Protein AF-A0A519R2S0-F1 (afdb_monomer_lite)

pLDDT: mean 82.01, std 13.4, range [37.19, 97.75]

Secondary structure (DSSP, 8-state):
---TTS-----------EEEEEEEEETTEEEEEEEEE------HHHHHHHHHTTTSPPP--EESSSTTT---EEEEEEEE-SSEEEEEEEEEHHHHHHHHHHHGGGGGTT-HHHHHT--S--HHHHHHHHH-GGGHHHHS--EEEEESEEEEEEETTEEEEEEEES-EEEE-HHHHHHHHHHHHTT---TT-EEEEEEEEE-S--HHHHHHHHHHHHHHHHHS----HHHHHTT-HHHHHHHHHHHH---TTS------SSTTHHHHHHHHTHHHHHHHHHHHS--

Structure (mmCIF, N/CA/C/O backbone):
data_AF-A0A519R2S0-F1
#
_entry.id   AF-A0A519R2S0-F1
#
loop_
_atom_site.group_PDB
_atom_site.id
_atom_site.type_symbol
_atom_site.label_atom_id
_atom_site.label_alt_id
_atom_site.label_comp_id
_atom_site.label_asym_id
_atom_site.label_entity_id
_atom_site.label_seq_id
_atom_site.pdbx_PDB_ins_code
_atom_site.Cartn_x
_atom_site.Cartn_y
_atom_site.Cartn_z
_atom_site.occupancy
_atom_site.B_iso_or_equiv
_atom_site.auth_seq_id
_atom_site.auth_comp_id
_atom_site.auth_asym_id
_atom_site.auth_atom_id
_atom_site.pdbx_PDB_model_num
ATOM 1 N N . MET A 1 1 ? -26.525 -12.904 33.184 1.00 37.19 1 MET A N 1
ATOM 2 C CA . MET A 1 1 ? -25.521 -13.103 34.251 1.00 37.19 1 MET A CA 1
ATOM 3 C C . MET A 1 1 ? -24.148 -12.960 33.618 1.00 37.19 1 MET A C 1
ATOM 5 O O . MET A 1 1 ? -23.667 -13.909 33.015 1.00 37.19 1 MET A O 1
ATOM 9 N N . GLU A 1 2 ? -23.568 -11.760 33.661 1.00 40.84 2 GLU A N 1
ATOM 10 C CA . GLU A 1 2 ? -22.163 -11.550 33.287 1.00 40.84 2 GLU A CA 1
ATOM 11 C C . GLU A 1 2 ? -21.274 -12.187 34.361 1.00 40.84 2 GLU A C 1
ATOM 13 O O . GLU A 1 2 ? -21.507 -12.008 35.561 1.00 40.84 2 GLU A O 1
ATOM 18 N N . LYS A 1 3 ? -20.297 -12.994 33.938 1.00 41.22 3 LYS A N 1
ATOM 19 C CA . LYS A 1 3 ? -19.334 -13.622 34.844 1.00 41.22 3 LYS A CA 1
ATOM 20 C C . LYS A 1 3 ? -18.417 -12.530 35.403 1.00 41.22 3 LYS A C 1
ATOM 22 O O . LYS A 1 3 ? -17.685 -11.889 34.660 1.00 41.22 3 LYS A O 1
ATOM 27 N N . ARG A 1 4 ? -18.464 -12.324 36.723 1.00 42.31 4 ARG A N 1
ATOM 28 C CA . ARG A 1 4 ? -17.491 -11.508 37.464 1.00 42.31 4 ARG A CA 1
ATOM 29 C C . ARG A 1 4 ? -16.106 -12.146 37.310 1.00 42.31 4 ARG A C 1
ATOM 31 O O . ARG A 1 4 ? -15.904 -13.245 37.817 1.00 42.31 4 ARG A O 1
ATOM 38 N N . GLY A 1 5 ? -15.195 -11.474 36.610 1.00 49.06 5 GLY A N 1
ATOM 39 C CA . GLY A 1 5 ? -13.809 -11.922 36.443 1.00 49.06 5 GLY A CA 1
ATOM 40 C C . GLY A 1 5 ? -13.102 -11.419 35.182 1.00 49.06 5 GLY A C 1
ATOM 41 O O . GLY A 1 5 ? -11.878 -11.436 35.160 1.00 49.06 5 GLY A O 1
ATOM 42 N N . ASP A 1 6 ? -13.828 -10.947 34.166 1.00 49.75 6 ASP A N 1
ATOM 43 C CA . ASP A 1 6 ? -13.194 -10.348 32.987 1.00 49.75 6 ASP A CA 1
ATOM 44 C C . ASP A 1 6 ? -12.740 -8.913 33.289 1.00 49.75 6 ASP A C 1
ATOM 46 O O . ASP A 1 6 ? -13.497 -8.114 33.849 1.00 49.75 6 ASP A O 1
ATOM 50 N N . GLU A 1 7 ? -11.501 -8.583 32.914 1.00 52.41 7 GLU A N 1
ATOM 51 C CA . GLU A 1 7 ? -11.009 -7.204 32.899 1.00 52.41 7 GLU A CA 1
ATOM 52 C C . GLU A 1 7 ? -12.018 -6.299 32.169 1.00 52.41 7 GLU A C 1
ATOM 54 O O . GLU A 1 7 ? -12.581 -6.713 31.148 1.00 52.41 7 GLU A O 1
ATOM 59 N N . PRO A 1 8 ? -12.274 -5.072 32.661 1.00 55.47 8 PRO A N 1
ATOM 60 C CA . PRO A 1 8 ? -13.195 -4.152 32.008 1.00 55.47 8 PRO A CA 1
ATOM 61 C C . PRO A 1 8 ? -12.699 -3.847 30.591 1.00 55.47 8 PRO A C 1
ATOM 63 O O . PRO A 1 8 ? -11.782 -3.054 30.388 1.00 55.47 8 PRO A O 1
ATOM 66 N N . LYS A 1 9 ? -13.315 -4.484 29.592 1.00 53.22 9 LYS A N 1
ATOM 67 C CA . LYS A 1 9 ? -13.034 -4.212 28.183 1.00 53.22 9 LYS A CA 1
ATOM 68 C C . LYS A 1 9 ? -13.807 -2.965 27.756 1.00 53.22 9 LYS A C 1
ATOM 70 O O . LYS A 1 9 ? -15.013 -2.889 28.016 1.00 53.22 9 LYS A O 1
ATOM 75 N N . PRO A 1 10 ? -13.161 -1.994 27.087 1.00 58.34 10 PRO A N 1
ATOM 76 C CA . PRO A 1 10 ? -13.858 -0.850 26.522 1.00 58.34 10 PRO A CA 1
ATOM 77 C C . PRO A 1 10 ? -14.996 -1.333 25.626 1.00 58.34 10 PRO A C 1
ATOM 79 O O . PRO A 1 10 ? -14.810 -2.192 24.760 1.00 58.34 10 PRO A O 1
ATOM 82 N N . LYS A 1 11 ? -16.197 -0.795 25.838 1.00 58.75 11 LYS A N 1
ATOM 83 C CA . LYS A 1 11 ? -17.350 -1.129 25.006 1.00 58.75 11 LYS A CA 1
ATOM 84 C C . LYS A 1 11 ? -17.125 -0.497 23.632 1.00 58.75 11 LYS A C 1
ATOM 86 O O . LYS A 1 11 ? -17.210 0.720 23.494 1.00 58.75 11 LYS A O 1
ATOM 91 N N . ARG A 1 12 ? -16.805 -1.313 22.625 1.00 59.28 12 ARG A N 1
ATOM 92 C CA . ARG A 1 12 ? -16.642 -0.851 21.241 1.00 59.28 12 ARG A CA 1
ATOM 93 C C . ARG A 1 12 ? -18.022 -0.437 20.721 1.00 59.28 12 ARG A C 1
ATOM 95 O O . ARG A 1 12 ? -18.915 -1.272 20.604 1.00 59.28 12 ARG A O 1
ATOM 102 N N . ILE A 1 13 ? -18.225 0.864 20.511 1.00 67.94 13 ILE A N 1
ATOM 103 C CA . ILE A 1 13 ? -19.441 1.400 19.888 1.00 67.94 13 ILE A CA 1
ATOM 104 C C . ILE A 1 13 ? -19.088 1.725 18.446 1.00 67.94 13 ILE A C 1
ATOM 106 O O . ILE A 1 13 ? -18.436 2.733 18.171 1.00 67.94 13 ILE A O 1
ATOM 110 N N . ASP A 1 14 ? -19.532 0.864 17.542 1.00 66.94 14 ASP A N 1
ATOM 111 C CA . ASP A 1 14 ? -19.415 1.100 16.113 1.00 66.94 14 ASP A CA 1
ATOM 112 C C . ASP A 1 14 ? -20.652 1.857 15.620 1.00 66.94 14 ASP A C 1
ATOM 114 O O . ASP A 1 14 ? -21.786 1.606 16.038 1.00 66.94 14 ASP A O 1
ATOM 118 N N . PHE A 1 15 ? -20.431 2.824 14.735 1.00 76.69 15 PHE A N 1
ATOM 119 C CA . PHE A 1 15 ? -21.500 3.566 14.084 1.00 76.69 15 PHE A CA 1
ATOM 120 C C . PHE A 1 15 ? -21.582 3.138 12.627 1.00 76.69 15 PHE A C 1
ATOM 122 O O . PHE A 1 15 ? -20.568 3.129 11.932 1.00 76.69 15 PHE A O 1
ATOM 129 N N . GLU A 1 16 ? -22.790 2.859 12.145 1.00 75.69 16 GLU A N 1
ATOM 130 C CA . GLU A 1 16 ? -23.002 2.628 10.720 1.00 75.69 16 GLU A CA 1
ATOM 131 C C . GLU A 1 16 ? -22.658 3.879 9.904 1.00 75.69 16 GLU A C 1
ATOM 133 O O . GLU A 1 16 ? -23.031 5.010 10.256 1.00 75.69 16 GLU A O 1
ATOM 138 N N . ASP A 1 17 ? -21.969 3.658 8.786 1.00 81.88 17 ASP A N 1
ATOM 139 C CA . ASP A 1 17 ? -21.719 4.686 7.788 1.00 81.88 17 ASP A CA 1
ATOM 140 C C . ASP A 1 17 ? -23.053 5.204 7.232 1.00 81.88 17 ASP A C 1
ATOM 142 O O . ASP A 1 17 ? -23.935 4.432 6.852 1.00 81.88 17 ASP A O 1
ATOM 146 N N . LYS A 1 18 ? -23.197 6.529 7.129 1.00 84.00 18 LYS A N 1
ATOM 147 C CA . LYS A 1 18 ? -24.365 7.150 6.490 1.00 84.00 18 LYS A CA 1
ATOM 148 C C . LYS A 1 18 ? -23.961 7.839 5.198 1.00 84.00 18 LYS A C 1
ATOM 150 O O . LYS A 1 18 ? -22.957 8.541 5.152 1.00 84.00 18 LYS A O 1
ATOM 155 N N . SER A 1 19 ? -24.766 7.699 4.156 1.00 82.31 19 SER A N 1
ATOM 156 C CA . SER A 1 19 ? -24.604 8.426 2.895 1.00 82.31 19 SER A CA 1
ATOM 157 C C . SER A 1 19 ? -25.700 9.479 2.755 1.00 82.31 19 SER A C 1
ATOM 159 O O . SER A 1 19 ? -26.888 9.157 2.751 1.00 82.31 19 SER A O 1
ATOM 161 N N . ILE A 1 20 ? -25.313 10.745 2.617 1.00 87.81 20 ILE A N 1
ATOM 162 C CA . ILE A 1 20 ? -26.226 11.849 2.310 1.00 87.81 20 ILE A CA 1
ATOM 163 C C . ILE A 1 20 ? -26.053 12.185 0.833 1.00 87.81 20 ILE A C 1
ATOM 165 O O . ILE A 1 20 ? -24.965 12.571 0.406 1.00 87.81 20 ILE A O 1
ATOM 169 N N . SER A 1 21 ? -27.115 12.061 0.038 1.00 84.19 21 SER A N 1
ATOM 170 C CA . SER A 1 21 ? -27.088 12.511 -1.354 1.00 84.19 21 SER A CA 1
ATOM 171 C C . SER A 1 21 ? -27.717 13.891 -1.475 1.00 84.19 21 SER A C 1
ATOM 173 O O . SER A 1 21 ? -28.877 14.065 -1.112 1.00 84.19 21 SER A O 1
ATOM 175 N N . THR A 1 22 ? -26.972 14.848 -2.017 1.00 87.56 22 THR A N 1
ATOM 176 C CA . THR A 1 22 ? -27.473 16.182 -2.359 1.00 87.56 22 THR A CA 1
ATOM 177 C C . THR A 1 22 ? -27.376 16.402 -3.863 1.00 87.56 22 THR A C 1
ATOM 179 O O . THR A 1 22 ? -26.510 15.832 -4.530 1.00 87.56 22 THR A O 1
ATOM 182 N N . SER A 1 23 ? -28.268 17.208 -4.422 1.00 87.62 23 SER A N 1
ATOM 183 C CA . SER A 1 23 ? -28.254 17.577 -5.835 1.00 87.62 23 SER A CA 1
ATOM 184 C C . SER A 1 23 ? -28.233 19.088 -5.970 1.00 87.62 23 SER A C 1
ATOM 186 O O . SER A 1 23 ? -28.988 19.776 -5.291 1.00 87.62 23 SER A O 1
ATOM 188 N N . PHE A 1 24 ? -27.402 19.599 -6.871 1.00 88.19 24 PHE A N 1
ATOM 189 C CA . PHE A 1 24 ? -27.383 21.013 -7.223 1.00 88.19 24 PHE A CA 1
ATOM 190 C C . PHE A 1 24 ? -27.395 21.164 -8.741 1.00 88.19 24 PHE A C 1
ATOM 192 O O . PHE A 1 24 ? -26.806 20.359 -9.465 1.00 88.19 24 PHE A O 1
ATOM 199 N N . THR A 1 25 ? -28.062 22.201 -9.231 1.00 88.38 25 THR A N 1
ATOM 200 C CA . THR A 1 25 ? -28.088 22.515 -10.660 1.00 88.38 25 THR A CA 1
ATOM 201 C C . THR A 1 25 ? -27.041 23.579 -10.950 1.00 88.38 25 THR A C 1
ATOM 203 O O . THR A 1 25 ? -27.014 24.623 -10.304 1.00 88.38 25 THR A O 1
ATOM 206 N N . LYS A 1 26 ? -26.168 23.306 -11.918 1.00 89.19 26 LYS A N 1
ATOM 207 C CA . LYS A 1 26 ? -25.194 24.263 -12.450 1.00 89.19 26 LYS A CA 1
ATOM 208 C C . LYS A 1 26 ? -25.156 24.106 -13.967 1.00 89.19 26 LYS A C 1
ATOM 210 O O . LYS A 1 26 ? -25.114 22.978 -14.449 1.00 89.19 26 LYS A O 1
ATOM 215 N N . ASP A 1 27 ? -25.207 25.213 -14.704 1.00 85.00 27 ASP A N 1
ATOM 216 C CA . ASP A 1 27 ? -25.167 25.234 -16.176 1.00 85.00 27 ASP A CA 1
ATOM 217 C C . ASP A 1 27 ? -26.225 24.318 -16.831 1.00 85.00 27 ASP A C 1
ATOM 219 O O . ASP A 1 27 ? -25.917 23.517 -17.713 1.00 85.00 27 ASP A O 1
ATOM 223 N N . ASN A 1 28 ? -27.475 24.372 -16.346 1.00 85.25 28 ASN A N 1
ATOM 224 C CA . ASN A 1 28 ? -28.589 23.498 -16.762 1.00 85.25 28 ASN A CA 1
ATOM 225 C C . ASN A 1 28 ? -28.319 21.985 -16.634 1.00 85.25 28 ASN A C 1
ATOM 227 O O . ASN A 1 28 ? -29.045 21.170 -17.202 1.00 85.25 28 ASN A O 1
ATOM 231 N N . LYS A 1 29 ? -27.309 21.586 -15.853 1.00 82.75 29 LYS A N 1
ATOM 232 C CA . LYS A 1 29 ? -27.034 20.192 -15.500 1.00 82.75 29 LYS A CA 1
ATOM 233 C C . LYS A 1 29 ? -27.248 19.979 -14.007 1.00 82.75 29 LYS A C 1
ATOM 235 O O . LYS A 1 29 ? -26.612 20.624 -13.169 1.00 82.75 29 LYS A O 1
ATOM 240 N N . THR A 1 30 ? -28.127 19.042 -13.665 1.00 85.44 30 THR A N 1
ATOM 241 C CA . THR A 1 30 ? -28.279 18.568 -12.288 1.00 85.44 30 THR A CA 1
ATOM 242 C C . THR A 1 30 ? -27.115 17.646 -11.955 1.00 85.44 30 THR A C 1
ATOM 244 O O . THR A 1 30 ? -26.955 16.577 -12.539 1.00 85.44 30 THR A O 1
ATOM 247 N N . ASN A 1 31 ? -26.290 18.069 -11.006 1.00 84.00 31 ASN A N 1
ATOM 248 C CA . ASN A 1 31 ? -25.182 17.289 -10.485 1.00 84.00 31 ASN A CA 1
ATOM 249 C C . ASN A 1 31 ? -25.599 16.696 -9.142 1.00 84.00 31 ASN A C 1
ATOM 251 O O . ASN A 1 31 ? -25.993 17.425 -8.230 1.00 84.00 31 ASN A O 1
ATOM 255 N N . ARG A 1 32 ? -25.495 15.373 -9.007 1.00 84.38 32 ARG A N 1
ATOM 256 C CA . ARG A 1 32 ? -25.702 14.676 -7.736 1.00 84.38 32 ARG A CA 1
ATOM 257 C C . ARG A 1 32 ? -24.351 14.454 -7.069 1.00 84.38 32 ARG A C 1
ATOM 259 O O . ARG A 1 32 ? -23.403 14.009 -7.710 1.00 84.38 32 ARG A O 1
ATOM 266 N N . LYS A 1 33 ? -24.264 14.765 -5.782 1.00 82.94 33 LYS A N 1
ATOM 267 C CA . LYS A 1 33 ? -23.080 14.537 -4.963 1.00 82.94 33 LYS A CA 1
ATOM 268 C C . LYS A 1 33 ? -23.460 13.689 -3.764 1.00 82.94 33 LYS A C 1
ATOM 270 O O . LYS A 1 33 ? -24.409 13.995 -3.046 1.00 82.94 33 LYS A O 1
ATOM 275 N N . GLU A 1 34 ? -22.699 12.629 -3.561 1.00 83.75 34 GLU A N 1
ATOM 276 C CA . GLU A 1 34 ? -22.820 11.769 -2.396 1.00 83.75 34 GLU A CA 1
ATOM 277 C C . GLU A 1 34 ? -21.772 12.171 -1.356 1.00 83.75 34 GLU A C 1
ATOM 279 O O . GLU A 1 34 ? -20.596 12.382 -1.675 1.00 83.75 34 GLU A O 1
ATOM 284 N N . ILE A 1 35 ? -22.223 12.337 -0.117 1.00 83.62 35 ILE A N 1
ATOM 285 C CA . ILE A 1 35 ? -21.414 12.704 1.039 1.00 83.62 35 ILE A CA 1
ATOM 286 C C . ILE A 1 35 ? -21.473 11.531 2.010 1.00 83.62 35 ILE A C 1
ATOM 288 O O . ILE A 1 35 ? -22.525 11.239 2.576 1.00 83.62 35 ILE A O 1
ATOM 292 N N . THR A 1 36 ? -20.343 10.858 2.207 1.00 81.50 36 THR A N 1
ATOM 293 C CA . THR A 1 36 ? -20.212 9.834 3.245 1.00 81.50 36 THR A CA 1
ATOM 294 C C . THR A 1 36 ? -19.968 10.510 4.590 1.00 81.50 36 THR A C 1
ATOM 296 O O . THR A 1 36 ? -19.040 11.304 4.733 1.00 81.50 36 THR A O 1
ATOM 299 N N . VAL A 1 37 ? -20.798 10.185 5.574 1.00 84.00 37 VAL A N 1
ATOM 300 C CA . VAL A 1 37 ? -20.687 10.616 6.964 1.00 84.00 37 VAL A CA 1
ATOM 301 C C . VAL A 1 37 ? -20.207 9.427 7.783 1.00 84.00 37 VAL A C 1
ATOM 303 O O . VAL A 1 37 ? -20.937 8.452 7.965 1.00 84.00 37 VAL A O 1
ATOM 306 N N . ILE A 1 38 ? -18.980 9.536 8.281 1.00 81.06 38 ILE A N 1
ATOM 307 C CA . ILE A 1 38 ? -18.359 8.559 9.175 1.00 81.06 38 ILE A CA 1
ATOM 308 C C . ILE A 1 38 ? -18.396 9.152 10.579 1.00 81.06 38 ILE A C 1
ATOM 310 O O . ILE A 1 38 ? -17.971 10.289 10.789 1.00 81.06 38 ILE A O 1
ATOM 314 N N . LYS A 1 39 ? -18.921 8.393 11.538 1.00 80.88 39 LYS A N 1
ATOM 315 C CA . LYS A 1 39 ? -18.944 8.790 12.946 1.00 80.88 39 LYS A CA 1
ATOM 316 C C . LYS A 1 39 ? -17.857 8.038 13.693 1.00 80.88 39 LYS A C 1
ATOM 318 O O . LYS A 1 39 ? -17.664 6.846 13.479 1.00 80.88 39 LYS A O 1
ATOM 323 N N . ARG A 1 40 ? -17.170 8.741 14.586 1.00 76.88 40 ARG A N 1
ATOM 324 C CA . ARG A 1 40 ? -16.129 8.179 15.442 1.00 76.88 40 ARG A CA 1
ATOM 325 C C . ARG A 1 40 ? -16.504 8.423 16.896 1.00 76.88 40 ARG A C 1
ATOM 327 O O . ARG A 1 40 ? -16.855 9.549 17.242 1.00 76.88 40 ARG A O 1
ATOM 334 N N . LEU A 1 41 ? -16.432 7.383 17.727 1.00 80.44 41 LEU A N 1
ATOM 335 C CA . LEU A 1 41 ? -16.553 7.546 19.173 1.00 80.44 41 LEU A CA 1
ATOM 336 C C . LEU A 1 41 ? -15.281 8.215 19.700 1.00 80.44 41 LEU A C 1
ATOM 338 O O . LEU A 1 41 ? -14.175 7.779 19.390 1.00 80.44 41 LEU A O 1
ATOM 342 N N . ILE A 1 42 ? -15.465 9.257 20.501 1.00 82.38 42 ILE A N 1
ATOM 343 C CA . ILE A 1 42 ? -14.412 9.917 21.267 1.00 82.38 42 ILE A CA 1
ATOM 344 C C . ILE A 1 42 ? -14.692 9.571 22.730 1.00 82.38 42 ILE A C 1
ATOM 346 O O . ILE A 1 42 ? -15.658 10.079 23.297 1.00 82.38 42 ILE A O 1
ATOM 350 N N . ASP A 1 43 ? -13.917 8.655 23.308 1.00 81.12 43 ASP A N 1
ATOM 351 C CA . ASP A 1 43 ? -14.063 8.216 24.699 1.00 81.12 43 ASP A CA 1
ATOM 352 C C . ASP A 1 43 ? -12.923 8.744 25.592 1.00 81.12 43 ASP A C 1
ATOM 354 O O . ASP A 1 43 ? -12.008 9.438 25.142 1.00 81.12 43 ASP A O 1
ATOM 358 N N . LEU A 1 44 ? -12.992 8.448 26.894 1.00 82.31 44 LEU A N 1
ATOM 359 C CA . LEU A 1 44 ? -11.968 8.888 27.848 1.00 82.31 44 LEU A CA 1
ATOM 360 C C . LEU A 1 44 ? -10.601 8.260 27.557 1.00 82.31 44 LEU A C 1
ATOM 362 O O . LEU A 1 44 ? -9.590 8.928 27.748 1.00 82.31 44 LEU A O 1
ATOM 366 N N . ASN A 1 45 ? -10.564 7.023 27.055 1.00 78.44 45 ASN A N 1
ATOM 367 C CA . ASN A 1 45 ? -9.315 6.371 26.664 1.00 78.44 45 ASN A CA 1
ATOM 368 C C . ASN A 1 45 ? -8.675 7.087 25.474 1.00 78.44 45 ASN A C 1
ATOM 370 O O . ASN A 1 45 ? -7.476 7.330 25.478 1.00 78.44 45 ASN A O 1
ATOM 374 N N . PHE A 1 46 ? -9.472 7.489 24.484 1.00 76.19 46 PHE A N 1
ATOM 375 C CA . PHE A 1 46 ? -9.015 8.294 23.359 1.00 76.19 46 PHE A CA 1
ATOM 376 C C . PHE A 1 46 ? -8.423 9.629 23.825 1.00 76.19 46 PHE A C 1
ATOM 378 O O . PHE A 1 46 ? -7.324 9.990 23.408 1.00 76.19 46 PHE A O 1
ATOM 385 N N . LEU A 1 47 ? -9.114 10.351 24.715 1.00 80.25 47 LEU A N 1
ATOM 386 C CA . LEU A 1 47 ? -8.605 11.619 25.248 1.00 80.25 47 LEU A CA 1
ATOM 387 C C . LEU A 1 47 ? -7.328 11.418 26.070 1.00 80.25 47 LEU A C 1
ATOM 389 O O . LEU A 1 47 ? -6.373 12.174 25.906 1.00 80.25 47 LEU A O 1
ATOM 393 N N . LEU A 1 48 ? -7.282 10.379 26.906 1.00 77.19 48 LEU A N 1
ATOM 394 C CA . LEU A 1 48 ? -6.094 10.012 27.670 1.00 77.19 48 LEU A CA 1
ATOM 395 C C . LEU A 1 48 ? -4.920 9.678 26.742 1.00 77.19 48 LEU A C 1
ATOM 397 O O . LEU A 1 48 ? -3.823 10.179 26.961 1.00 77.19 48 LEU A O 1
ATOM 401 N N . ASN A 1 49 ? -5.153 8.914 25.674 1.00 72.25 49 ASN A N 1
ATOM 402 C CA . ASN A 1 49 ? -4.135 8.585 24.678 1.00 72.25 49 ASN A CA 1
ATOM 403 C C . ASN A 1 49 ? -3.594 9.836 23.976 1.00 72.25 49 ASN A C 1
ATOM 405 O O . ASN A 1 49 ? -2.393 9.922 23.747 1.00 72.25 49 ASN A O 1
ATOM 409 N N . ILE A 1 50 ? -4.442 10.829 23.680 1.00 72.75 50 ILE A N 1
ATOM 410 C CA . ILE A 1 50 ? -3.990 12.122 23.137 1.00 72.75 50 ILE A CA 1
ATOM 411 C C . ILE A 1 50 ? -3.102 12.867 24.137 1.00 72.75 50 ILE A C 1
ATOM 413 O O . ILE A 1 50 ? -2.073 13.420 23.753 1.00 72.75 50 ILE A O 1
ATOM 417 N N . VAL A 1 51 ? -3.493 12.896 25.413 1.00 76.38 51 VAL A N 1
ATOM 418 C CA . VAL A 1 51 ? -2.727 13.582 26.463 1.00 76.38 51 VAL A CA 1
ATOM 419 C C . VAL A 1 51 ? -1.383 12.887 26.697 1.00 76.38 51 VAL A C 1
ATOM 421 O O . VAL A 1 51 ? -0.358 13.562 26.773 1.00 76.38 51 VAL A O 1
ATOM 424 N N . ILE A 1 52 ? -1.370 11.550 26.744 1.00 73.25 52 ILE A N 1
ATOM 425 C CA . ILE A 1 52 ? -0.150 10.735 26.853 1.00 73.25 52 ILE A CA 1
ATOM 426 C C . ILE A 1 52 ? 0.752 10.942 25.639 1.00 73.25 52 ILE A C 1
ATOM 428 O O . ILE A 1 52 ? 1.965 11.022 25.797 1.00 73.25 52 ILE A O 1
ATOM 432 N N . ALA A 1 53 ? 0.181 11.078 24.442 1.00 64.62 53 ALA A N 1
ATOM 433 C CA . ALA A 1 53 ? 0.960 11.319 23.237 1.00 64.62 53 ALA A CA 1
ATOM 434 C C . ALA A 1 53 ? 1.711 12.666 23.265 1.00 64.62 53 ALA A C 1
ATOM 436 O O . ALA A 1 53 ? 2.602 12.858 22.449 1.00 64.62 53 ALA A O 1
ATOM 437 N N . GLN A 1 54 ? 1.411 13.596 24.187 1.00 61.28 54 GLN A N 1
ATOM 438 C CA . GLN A 1 54 ? 2.155 14.856 24.379 1.00 61.28 54 GLN A CA 1
ATOM 439 C C . GLN A 1 54 ? 2.391 15.657 23.078 1.00 61.28 54 GLN A C 1
ATOM 441 O O . GLN A 1 54 ? 3.435 16.274 22.886 1.00 61.28 54 GLN A O 1
ATOM 446 N N . GLY A 1 55 ? 1.418 15.651 22.161 1.00 58.16 55 GLY A N 1
ATOM 447 C CA . GLY A 1 55 ? 1.525 16.325 20.859 1.00 58.16 55 GLY A CA 1
ATOM 448 C C . GLY A 1 55 ? 2.035 15.443 19.712 1.00 58.16 55 GLY A C 1
ATOM 449 O O . GLY A 1 55 ? 1.967 15.865 18.557 1.00 58.16 55 GLY A O 1
ATOM 450 N N . HIS A 1 56 ? 2.459 14.208 19.988 1.00 58.59 56 HIS A N 1
ATOM 451 C CA . HIS A 1 56 ? 2.636 13.175 18.971 1.00 58.59 56 HIS A CA 1
ATOM 452 C C . HIS A 1 56 ? 1.273 12.721 18.440 1.00 58.59 56 HIS A C 1
ATOM 454 O O . HIS A 1 56 ? 0.238 12.812 19.110 1.00 58.59 56 HIS A O 1
ATOM 460 N N . ARG A 1 57 ? 1.245 12.265 17.187 1.00 66.56 57 ARG A N 1
ATOM 461 C CA . ARG A 1 57 ? -0.011 11.860 16.553 1.00 66.56 57 ARG A CA 1
ATOM 462 C C . ARG A 1 57 ? -0.585 10.615 17.230 1.00 66.56 57 ARG A C 1
ATOM 464 O O . ARG A 1 57 ? 0.142 9.726 17.661 1.00 66.56 57 ARG A O 1
ATOM 471 N N . GLU A 1 58 ? -1.903 10.483 17.173 1.00 72.38 58 GLU A N 1
ATOM 472 C CA . GLU A 1 58 ? -2.555 9.218 17.493 1.00 72.38 58 GLU A CA 1
ATOM 473 C C . GLU A 1 58 ? -2.147 8.133 16.477 1.00 72.38 58 GLU A C 1
ATOM 475 O O . GLU A 1 58 ? -2.357 8.298 15.264 1.00 72.38 58 GLU A O 1
ATOM 480 N N . ALA A 1 59 ? -1.616 7.013 16.978 1.00 79.12 59 ALA A N 1
ATOM 481 C CA . ALA A 1 59 ? -1.286 5.838 16.180 1.00 79.12 59 ALA A CA 1
ATOM 482 C C . ALA A 1 59 ? -2.511 5.348 15.396 1.00 79.12 59 ALA A C 1
ATOM 484 O O . ALA A 1 59 ? -3.596 5.156 15.945 1.00 79.12 59 ALA A O 1
ATOM 485 N N . LEU A 1 60 ? -2.345 5.152 14.088 1.00 87.69 60 LEU A N 1
ATOM 486 C CA . LEU A 1 60 ? -3.430 4.664 13.247 1.00 87.69 60 LEU A CA 1
ATOM 487 C C . LEU A 1 60 ? -3.566 3.147 13.386 1.00 87.69 60 LEU A C 1
ATOM 489 O O . LEU A 1 60 ? -2.725 2.402 12.890 1.00 87.69 60 LEU A O 1
ATOM 493 N N . GLU A 1 61 ? -4.633 2.696 14.030 1.00 91.06 61 GLU A N 1
ATOM 494 C CA . GLU A 1 61 ? -4.945 1.276 14.161 1.00 91.06 61 GLU A CA 1
ATOM 495 C C . GLU A 1 61 ? -5.945 0.829 13.093 1.00 91.06 61 GLU A C 1
ATOM 497 O O . GLU A 1 61 ? -6.984 1.461 12.885 1.00 91.06 61 GLU A O 1
ATOM 502 N N . ILE A 1 62 ? -5.608 -0.258 12.402 1.00 93.75 62 ILE A N 1
ATOM 503 C CA . ILE A 1 62 ? -6.420 -0.869 11.353 1.00 93.75 62 ILE A CA 1
ATOM 504 C C . ILE A 1 62 ? -6.742 -2.296 11.769 1.00 93.75 62 ILE A C 1
ATOM 506 O O . ILE A 1 62 ? -5.840 -3.118 11.889 1.00 93.75 62 ILE A O 1
ATOM 510 N N . ASP A 1 63 ? -8.027 -2.590 11.923 1.00 94.62 63 ASP A N 1
ATOM 511 C CA . ASP A 1 63 ? -8.561 -3.934 12.128 1.00 94.62 63 ASP A CA 1
ATOM 512 C C . ASP A 1 63 ? -9.219 -4.381 10.820 1.00 94.62 63 ASP A C 1
ATOM 514 O O . ASP A 1 63 ? -10.261 -3.853 10.432 1.00 94.62 63 ASP A O 1
ATOM 518 N N . PHE A 1 64 ? -8.569 -5.293 10.096 1.00 94.94 64 PHE A N 1
ATOM 519 C CA . PHE A 1 64 ? -9.065 -5.784 8.814 1.00 94.94 64 PHE A CA 1
ATOM 520 C C . PHE A 1 64 ? -10.275 -6.705 8.991 1.00 94.94 64 PHE A C 1
ATOM 522 O O . PHE A 1 64 ? -11.112 -6.760 8.091 1.00 94.94 64 PHE A O 1
ATOM 529 N N . GLU A 1 65 ? -10.389 -7.421 10.116 1.00 92.94 65 GLU A N 1
ATOM 530 C CA . GLU A 1 65 ? -11.485 -8.375 10.335 1.00 92.94 65 GLU A CA 1
ATOM 531 C C . GLU A 1 65 ? -12.799 -7.640 10.624 1.00 92.94 65 GLU A C 1
ATOM 533 O O . GLU A 1 65 ? -13.869 -8.095 10.215 1.00 92.94 65 GLU A O 1
ATOM 538 N N . ALA A 1 66 ? -12.715 -6.473 11.264 1.00 88.88 66 ALA A N 1
ATOM 539 C CA . ALA A 1 66 ? -13.860 -5.625 11.556 1.00 88.88 66 ALA A CA 1
ATOM 540 C C . ALA A 1 66 ? -14.463 -4.929 10.318 1.00 88.88 66 ALA A C 1
ATOM 542 O O . ALA A 1 66 ? -13.830 -4.736 9.271 1.00 88.88 66 ALA A O 1
ATOM 543 N N . HIS A 1 67 ? -15.711 -4.478 10.477 1.00 82.50 67 HIS A N 1
ATOM 544 C CA . HIS A 1 67 ? -16.377 -3.608 9.510 1.00 82.50 67 HIS A CA 1
ATOM 545 C C . HIS A 1 67 ? -15.582 -2.301 9.322 1.00 82.50 67 HIS A C 1
ATOM 547 O O . HIS A 1 67 ? -15.128 -1.717 10.307 1.00 82.50 67 HIS A O 1
ATOM 553 N N . PRO A 1 68 ? -15.413 -1.806 8.081 1.00 85.88 68 PRO A N 1
ATOM 554 C CA . PRO A 1 68 ? -16.020 -2.260 6.817 1.00 85.88 68 PRO A CA 1
ATOM 555 C C . PRO A 1 68 ? -15.206 -3.287 6.029 1.00 85.88 68 PRO A C 1
ATOM 557 O O . PRO A 1 68 ? -15.605 -3.669 4.930 1.00 85.88 68 PRO A O 1
ATOM 560 N N . PHE A 1 69 ? -14.014 -3.632 6.507 1.00 90.75 69 PHE A N 1
ATOM 561 C CA . PHE A 1 69 ? -13.052 -4.372 5.708 1.00 90.75 69 PHE A CA 1
ATOM 562 C C . PHE A 1 69 ? -13.495 -5.824 5.572 1.00 90.75 69 PHE A C 1
ATOM 564 O O . PHE A 1 69 ? -13.419 -6.363 4.465 1.00 90.75 69 PHE A O 1
ATOM 571 N N . ASN A 1 70 ? -14.008 -6.406 6.666 1.00 90.50 70 ASN A N 1
ATOM 572 C CA . ASN A 1 70 ? -14.515 -7.777 6.742 1.00 90.50 70 ASN A CA 1
ATOM 573 C C . ASN A 1 70 ? -13.556 -8.765 6.056 1.00 90.50 70 ASN A C 1
ATOM 575 O O . ASN A 1 70 ? -13.958 -9.598 5.240 1.00 90.50 70 ASN A O 1
ATOM 579 N N . ASN A 1 71 ? -12.260 -8.602 6.320 1.00 90.56 71 ASN A N 1
ATOM 580 C CA . ASN A 1 71 ? -11.176 -9.276 5.627 1.00 90.56 71 ASN A CA 1
ATOM 581 C C . ASN A 1 71 ? -10.093 -9.731 6.607 1.00 90.56 71 ASN A C 1
ATOM 583 O O . ASN A 1 71 ? -9.880 -9.142 7.651 1.00 90.56 71 ASN A O 1
ATOM 587 N N . VAL A 1 72 ? -9.333 -10.752 6.247 1.00 89.94 72 VAL A N 1
ATOM 588 C CA . VAL A 1 72 ? -8.090 -11.071 6.949 1.00 89.94 72 VAL A CA 1
ATOM 589 C C . VAL A 1 72 ? -7.023 -11.278 5.894 1.00 89.94 72 VAL A C 1
ATOM 591 O O . VAL A 1 72 ? -7.234 -11.988 4.909 1.00 89.94 72 VAL A O 1
ATOM 594 N N . ILE A 1 73 ? -5.890 -10.600 6.047 1.00 96.19 73 ILE A N 1
ATOM 595 C CA . ILE A 1 73 ? -4.912 -10.512 4.966 1.00 96.19 73 ILE A CA 1
ATOM 596 C C . ILE A 1 73 ? -3.978 -11.714 5.047 1.00 96.19 73 ILE A C 1
ATOM 598 O O . ILE A 1 73 ? -3.054 -11.732 5.862 1.00 96.19 73 ILE A O 1
ATOM 602 N N . GLU A 1 74 ? -4.204 -12.714 4.193 1.00 96.94 74 GLU A N 1
ATOM 603 C CA . GLU A 1 74 ? -3.278 -13.843 4.048 1.00 96.94 74 GLU A CA 1
ATOM 604 C C . GLU A 1 74 ? -1.878 -13.315 3.728 1.00 96.94 74 GLU A C 1
ATOM 606 O O . GLU A 1 74 ? -1.683 -12.527 2.796 1.00 96.94 74 GLU A O 1
ATOM 611 N N . SER A 1 75 ? -0.913 -13.721 4.543 1.00 97.00 75 SER A N 1
ATOM 612 C CA . SER A 1 75 ? 0.430 -13.166 4.543 1.00 97.00 75 SER A CA 1
ATOM 613 C C . SER A 1 75 ? 1.457 -14.266 4.750 1.00 97.00 75 SER A C 1
ATOM 615 O O . SER A 1 75 ? 1.246 -15.211 5.503 1.00 97.00 75 SER A O 1
ATOM 617 N N . ILE A 1 76 ? 2.604 -14.114 4.105 1.00 97.06 76 ILE A N 1
ATOM 618 C CA . ILE A 1 76 ? 3.770 -14.963 4.314 1.00 97.06 76 ILE A CA 1
ATOM 619 C C . ILE A 1 76 ? 4.758 -14.164 5.149 1.00 97.06 76 ILE A C 1
ATOM 621 O O . ILE A 1 76 ? 5.129 -13.051 4.768 1.00 97.06 76 ILE A O 1
ATOM 625 N N . LYS A 1 77 ? 5.190 -14.728 6.276 1.00 96.12 77 LYS A N 1
ATOM 626 C CA . LYS A 1 77 ? 6.289 -14.164 7.057 1.00 96.12 77 LYS A CA 1
ATOM 627 C C . LYS A 1 77 ? 7.586 -14.359 6.272 1.00 96.12 77 LYS A C 1
ATOM 629 O O . LYS A 1 77 ? 7.988 -15.487 6.012 1.00 96.12 77 LYS A O 1
ATOM 634 N N . ALA A 1 78 ? 8.184 -13.258 5.835 1.00 95.00 78 ALA A N 1
ATOM 635 C CA . ALA A 1 78 ? 9.352 -13.240 4.961 1.00 95.00 78 ALA A CA 1
ATOM 636 C C . ALA A 1 78 ? 10.665 -13.001 5.719 1.00 95.00 78 ALA A C 1
ATOM 638 O O . ALA A 1 78 ? 11.707 -13.453 5.258 1.00 95.00 78 ALA A O 1
ATOM 639 N N . ALA A 1 79 ? 10.615 -12.298 6.853 1.00 94.19 79 ALA A N 1
ATOM 640 C CA . ALA A 1 79 ? 11.763 -12.079 7.729 1.00 94.19 79 ALA A CA 1
ATOM 641 C C . ALA A 1 79 ? 11.315 -11.995 9.191 1.00 94.19 79 ALA A C 1
ATOM 643 O O . ALA A 1 79 ? 10.209 -11.516 9.476 1.00 94.19 79 ALA A O 1
ATOM 644 N N . ASP A 1 80 ? 12.180 -12.454 10.090 1.00 93.44 80 ASP A N 1
ATOM 645 C CA . ASP A 1 80 ? 11.955 -12.500 11.533 1.00 93.44 80 ASP A CA 1
ATOM 646 C C . ASP A 1 80 ? 13.213 -12.063 12.283 1.00 93.44 80 ASP A C 1
ATOM 648 O O . ASP A 1 80 ? 13.883 -12.867 12.919 1.00 93.44 80 ASP A O 1
ATOM 652 N N . GLU A 1 81 ? 13.558 -10.788 12.161 1.00 90.31 81 GLU A N 1
ATOM 653 C CA . GLU A 1 81 ? 14.760 -10.233 12.776 1.00 90.31 81 GLU A CA 1
ATOM 654 C C . GLU A 1 81 ? 14.464 -9.755 14.205 1.00 90.31 81 GLU A C 1
ATOM 656 O O . GLU A 1 81 ? 13.300 -9.653 14.620 1.00 90.31 81 GLU A O 1
ATOM 661 N N . ASP A 1 82 ? 15.513 -9.418 14.954 1.00 85.31 82 ASP A N 1
ATOM 662 C CA . ASP A 1 82 ? 15.401 -8.963 16.347 1.00 85.31 82 ASP A CA 1
ATOM 663 C C . ASP A 1 82 ? 14.536 -7.700 16.475 1.00 85.31 82 ASP A C 1
ATOM 665 O O . ASP A 1 82 ? 13.631 -7.634 17.310 1.00 85.31 82 ASP A O 1
ATOM 669 N N . ASN A 1 83 ? 14.760 -6.732 15.582 1.00 84.62 83 ASN A N 1
ATOM 670 C CA . ASN A 1 83 ? 14.140 -5.406 15.653 1.00 84.62 83 ASN A CA 1
ATOM 671 C C . ASN A 1 83 ? 12.919 -5.248 14.736 1.00 84.62 83 ASN A C 1
ATOM 673 O O . ASN A 1 83 ? 12.200 -4.253 14.822 1.00 84.62 83 ASN A O 1
ATOM 677 N N . PHE A 1 84 ? 12.655 -6.198 13.835 1.00 88.88 84 PHE A N 1
ATOM 678 C CA . PHE A 1 84 ? 11.479 -6.132 12.970 1.00 88.88 84 PHE A CA 1
ATOM 679 C C . PHE A 1 84 ? 11.108 -7.484 12.366 1.00 88.88 84 PHE A C 1
ATOM 681 O O . PHE A 1 84 ? 11.915 -8.396 12.228 1.00 88.88 84 PHE A O 1
ATOM 688 N N . GLU A 1 85 ? 9.867 -7.576 11.914 1.00 94.25 85 GLU A N 1
ATOM 689 C CA . GLU A 1 85 ? 9.381 -8.653 11.063 1.00 94.25 85 GLU A CA 1
ATOM 690 C C . GLU A 1 85 ? 8.930 -8.094 9.726 1.00 94.25 85 GLU A C 1
ATOM 692 O O . GLU A 1 85 ? 8.420 -6.975 9.648 1.00 94.25 85 GLU A O 1
ATOM 697 N N . SER A 1 86 ? 9.066 -8.889 8.670 1.00 95.31 86 SER A N 1
ATOM 698 C CA . SER A 1 86 ? 8.563 -8.527 7.349 1.00 95.31 86 SER A CA 1
ATOM 699 C C . SER A 1 86 ? 7.571 -9.563 6.854 1.00 95.31 86 SER A C 1
ATOM 701 O O . SER A 1 86 ? 7.810 -10.766 6.953 1.00 95.31 86 SER A O 1
ATOM 703 N N . TYR A 1 87 ? 6.470 -9.090 6.285 1.00 97.38 87 TYR A N 1
ATOM 704 C CA . TYR A 1 87 ? 5.414 -9.904 5.703 1.00 97.38 87 TYR A CA 1
ATOM 705 C C . TYR A 1 87 ? 5.196 -9.528 4.247 1.00 97.38 87 TYR A C 1
ATOM 707 O O . TYR A 1 87 ? 5.203 -8.350 3.887 1.00 97.38 87 TYR A O 1
ATOM 715 N N . LEU A 1 88 ? 4.937 -10.529 3.415 1.00 97.69 88 LEU A N 1
ATOM 716 C CA . LEU A 1 88 ? 4.518 -10.357 2.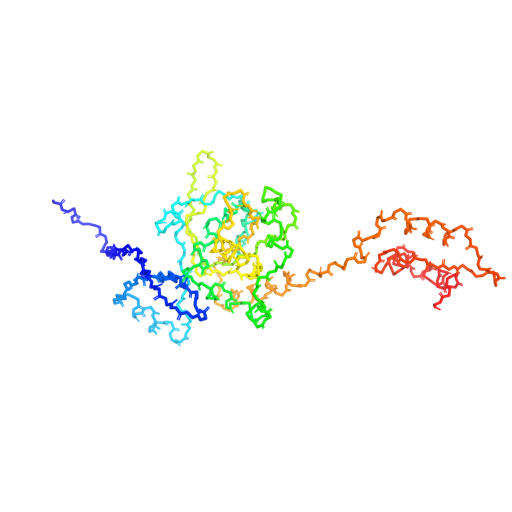030 1.00 97.69 88 LEU A CA 1
ATOM 717 C C . LEU A 1 88 ? 3.071 -10.811 1.888 1.00 97.69 88 LEU A C 1
ATOM 719 O O . LEU A 1 88 ? 2.712 -11.905 2.318 1.00 97.69 88 LEU A O 1
ATOM 723 N N . CYS A 1 89 ? 2.240 -9.976 1.276 1.00 97.12 89 CYS A N 1
ATOM 724 C CA . CYS A 1 89 ? 0.829 -10.275 1.076 1.00 97.12 89 CYS A CA 1
ATOM 725 C C . CYS A 1 89 ? 0.296 -9.666 -0.220 1.00 97.12 89 CYS A C 1
ATOM 727 O O . CYS A 1 89 ? 0.964 -8.881 -0.902 1.00 97.12 89 CYS A O 1
ATOM 729 N N . VAL A 1 90 ? -0.935 -10.037 -0.560 1.00 97.19 90 VAL A N 1
ATOM 730 C CA . VAL A 1 90 ? -1.674 -9.460 -1.680 1.00 97.19 90 VAL A CA 1
ATOM 731 C C . VAL A 1 90 ? -2.930 -8.793 -1.140 1.00 97.19 90 VAL A C 1
ATOM 733 O O . VAL A 1 90 ? -3.848 -9.456 -0.667 1.00 97.19 90 VAL A O 1
ATOM 736 N N . LEU A 1 91 ? -2.985 -7.469 -1.249 1.00 96.81 91 LEU A N 1
ATOM 737 C CA . LEU A 1 91 ? -4.122 -6.673 -0.814 1.00 96.81 91 LEU A CA 1
ATOM 738 C C . LEU A 1 91 ? -5.179 -6.579 -1.926 1.00 96.81 91 LEU A C 1
ATOM 740 O O . LEU A 1 91 ? -4.857 -6.203 -3.063 1.00 96.81 91 LEU A O 1
ATOM 744 N N . PRO A 1 92 ? -6.455 -6.874 -1.623 1.00 97.00 92 PRO A N 1
ATOM 745 C CA . PRO A 1 92 ? -7.563 -6.534 -2.501 1.00 97.00 92 PRO A CA 1
ATOM 746 C C . PRO A 1 92 ? -7.689 -5.017 -2.632 1.00 97.00 92 PRO A C 1
ATOM 748 O O . PRO A 1 92 ? -7.553 -4.278 -1.655 1.00 97.00 92 PRO A O 1
ATOM 751 N N . ALA A 1 93 ? -8.028 -4.537 -3.826 1.00 96.62 93 ALA A N 1
ATOM 752 C CA . ALA A 1 93 ? -8.268 -3.112 -4.026 1.00 96.62 93 ALA A CA 1
ATOM 753 C C . ALA A 1 93 ? -9.447 -2.562 -3.210 1.00 96.62 93 ALA A C 1
ATOM 755 O O . ALA A 1 93 ? -9.433 -1.381 -2.882 1.00 96.62 93 ALA A O 1
ATOM 756 N N . SER A 1 94 ? -10.427 -3.395 -2.841 1.00 95.94 94 SER A N 1
ATOM 757 C CA . SER A 1 94 ? -11.526 -3.001 -1.949 1.00 95.94 94 SER A CA 1
ATOM 758 C C . SER A 1 94 ? -11.024 -2.564 -0.569 1.00 95.94 94 SER A C 1
ATOM 760 O O . SER A 1 94 ? -11.470 -1.542 -0.056 1.00 95.94 94 SER A O 1
ATOM 762 N N . VAL A 1 95 ? -10.035 -3.270 -0.010 1.00 96.69 95 VAL A N 1
ATOM 763 C CA . VAL A 1 95 ? -9.411 -2.908 1.273 1.00 96.69 95 VAL A CA 1
ATOM 764 C C . VAL A 1 95 ? -8.705 -1.559 1.150 1.00 96.69 95 VAL A C 1
ATOM 766 O O . VAL A 1 95 ? -8.920 -0.669 1.965 1.00 96.69 95 VAL A O 1
ATOM 769 N N . LEU A 1 96 ? -7.919 -1.361 0.086 1.00 95.69 96 LEU A N 1
ATOM 770 C CA . LEU A 1 96 ? -7.224 -0.091 -0.170 1.00 95.69 96 LEU A CA 1
ATOM 771 C C . LEU A 1 96 ? -8.186 1.077 -0.422 1.00 95.69 96 LEU A C 1
ATOM 773 O O . LEU A 1 96 ? -7.915 2.201 0.002 1.00 95.69 96 LEU A O 1
ATOM 777 N N . HIS A 1 97 ? -9.302 0.810 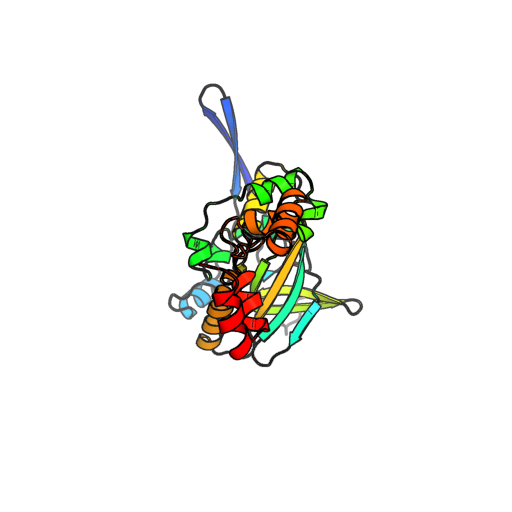-1.100 1.00 95.00 97 HIS A N 1
ATOM 778 C CA . HIS A 1 97 ? -10.358 1.784 -1.340 1.00 95.00 97 HIS A CA 1
ATOM 779 C C . HIS A 1 97 ? -10.970 2.259 -0.018 1.00 95.00 97 HIS A C 1
ATOM 781 O O . HIS A 1 97 ? -11.019 3.465 0.223 1.00 95.00 97 HIS A O 1
ATOM 787 N N . GLU A 1 98 ? -11.376 1.334 0.856 1.00 94.56 98 GLU A N 1
ATOM 788 C CA . GLU A 1 98 ? -11.951 1.672 2.164 1.00 94.56 98 GLU A CA 1
ATOM 789 C C . GLU A 1 98 ? -10.931 2.341 3.093 1.00 94.56 98 GLU A C 1
ATOM 791 O O . GLU A 1 98 ? -11.259 3.324 3.759 1.00 94.56 98 GLU A O 1
ATOM 796 N N . LEU A 1 99 ? -9.670 1.895 3.077 1.00 94.50 99 LEU A N 1
ATOM 797 C CA . LEU A 1 99 ? -8.589 2.537 3.825 1.00 94.50 99 LEU A CA 1
ATOM 798 C C . LEU A 1 99 ? -8.474 4.016 3.436 1.00 94.50 99 LEU A C 1
ATOM 800 O O . LEU A 1 99 ? -8.495 4.900 4.295 1.00 94.50 99 LEU A O 1
ATOM 804 N N . TYR A 1 100 ? -8.387 4.308 2.135 1.00 92.12 100 TYR A N 1
ATOM 805 C CA . TYR A 1 100 ? -8.238 5.684 1.663 1.00 92.12 100 TYR A CA 1
ATOM 806 C C . TYR A 1 100 ? -9.491 6.521 1.920 1.00 92.12 100 TYR A C 1
ATOM 808 O O . TYR A 1 100 ? -9.385 7.686 2.295 1.00 92.12 100 TYR A O 1
ATOM 816 N N . LYS A 1 101 ? -10.679 5.932 1.763 1.00 90.50 101 LYS A N 1
ATOM 817 C CA . LYS A 1 101 ? -11.957 6.590 2.050 1.00 90.50 101 LYS A CA 1
ATOM 818 C C . LYS A 1 101 ? -12.038 7.092 3.496 1.00 90.50 101 LYS A C 1
ATOM 820 O O . LYS A 1 101 ? -12.564 8.179 3.716 1.00 90.50 101 LYS A O 1
ATOM 825 N N . ARG A 1 102 ? -11.512 6.327 4.462 1.00 88.81 102 ARG A N 1
ATOM 826 C CA . ARG A 1 102 ? -11.585 6.656 5.898 1.00 88.81 102 ARG A CA 1
ATOM 827 C C . ARG A 1 102 ? -10.438 7.516 6.393 1.00 88.81 102 ARG A C 1
ATOM 829 O O . ARG A 1 102 ? -10.666 8.463 7.138 1.00 88.81 102 ARG A O 1
ATOM 836 N N . TYR A 1 103 ? -9.215 7.178 6.001 1.00 88.31 103 TYR A N 1
ATOM 837 C CA . TYR A 1 103 ? -8.018 7.776 6.591 1.00 88.31 103 TYR A CA 1
ATOM 838 C C . TYR A 1 103 ? -7.281 8.708 5.629 1.00 88.31 103 TYR A C 1
ATOM 840 O O . TYR A 1 103 ? -6.469 9.517 6.071 1.00 88.31 103 TYR A O 1
ATOM 848 N N . SER A 1 104 ? -7.589 8.653 4.329 1.00 86.94 104 SER A N 1
ATOM 849 C CA . SER A 1 104 ? -7.047 9.552 3.306 1.00 86.94 104 SER A CA 1
ATOM 850 C C . SER A 1 104 ? -5.520 9.697 3.430 1.00 86.94 104 SER A C 1
ATOM 852 O O . SER A 1 104 ? -4.791 8.704 3.497 1.00 86.94 104 SER A O 1
ATOM 854 N N . THR A 1 105 ? -5.018 10.928 3.485 1.00 81.94 105 THR A N 1
ATOM 855 C CA . THR A 1 105 ? -3.597 11.256 3.590 1.00 81.94 105 THR A CA 1
ATOM 856 C C . THR A 1 105 ? -2.970 10.906 4.937 1.00 81.94 105 THR A C 1
ATOM 858 O O . THR A 1 105 ? -1.748 10.827 4.986 1.00 81.94 105 THR A O 1
ATOM 861 N N . ARG A 1 106 ? -3.748 10.625 5.997 1.00 85.25 106 ARG A N 1
ATOM 862 C CA . ARG A 1 106 ? -3.215 10.282 7.333 1.00 85.25 106 ARG A CA 1
ATOM 863 C C . ARG A 1 106 ? -2.335 9.029 7.316 1.00 85.25 106 ARG A C 1
ATOM 865 O O . ARG A 1 106 ? -1.354 8.913 8.044 1.00 85.25 106 ARG A O 1
ATOM 872 N N . MET A 1 107 ? -2.645 8.089 6.427 1.00 87.12 107 MET A N 1
ATOM 873 C CA . MET A 1 107 ? -1.838 6.880 6.220 1.00 87.12 107 MET A CA 1
ATOM 874 C C . MET A 1 107 ? -0.505 7.144 5.509 1.00 87.12 107 MET A C 1
ATOM 876 O O . MET A 1 107 ? 0.290 6.221 5.376 1.00 87.12 107 MET A O 1
ATOM 880 N N . LEU A 1 108 ? -0.280 8.354 4.989 1.00 82.44 108 LEU A N 1
ATOM 881 C CA . LEU A 1 108 ? 0.876 8.717 4.159 1.00 82.44 108 LEU A CA 1
ATOM 882 C C . LEU A 1 108 ? 1.830 9.695 4.861 1.00 82.44 108 LEU A C 1
ATOM 884 O O . LEU A 1 108 ? 2.844 10.075 4.280 1.00 82.44 108 LEU A O 1
ATOM 888 N N . GLU A 1 109 ? 1.507 10.120 6.083 1.00 75.12 109 GLU A N 1
ATOM 889 C CA . GLU A 1 109 ? 2.181 11.219 6.784 1.00 75.12 109 GLU A CA 1
ATOM 890 C C . GLU A 1 109 ? 3.652 10.926 7.100 1.00 75.12 109 GLU A C 1
ATOM 892 O O . GLU A 1 109 ? 4.482 11.818 6.941 1.00 75.12 109 GLU A O 1
ATOM 897 N N . LYS A 1 110 ? 4.013 9.679 7.458 1.00 70.31 110 LYS A N 1
ATOM 898 C CA . LYS A 1 110 ? 5.422 9.308 7.721 1.00 70.31 110 LYS A CA 1
ATOM 899 C C . LYS A 1 110 ? 6.309 9.324 6.463 1.00 70.31 110 LYS A C 1
ATOM 901 O O . LYS A 1 110 ? 7.524 9.191 6.564 1.00 70.31 110 LYS A O 1
ATOM 906 N N . ASN A 1 111 ? 5.747 9.528 5.267 1.00 65.88 111 ASN A N 1
ATOM 907 C CA . ASN A 1 111 ? 6.528 9.791 4.060 1.00 65.88 111 ASN A CA 1
ATOM 908 C C . ASN A 1 111 ? 6.308 11.231 3.567 1.00 65.88 111 ASN A C 1
ATOM 910 O O . ASN A 1 111 ? 5.491 11.496 2.682 1.00 65.88 111 ASN A O 1
ATOM 914 N N . VAL A 1 112 ? 7.137 12.145 4.081 1.00 53.84 112 VAL A N 1
ATOM 915 C CA . VAL A 1 112 ? 7.160 13.582 3.748 1.00 53.84 112 VAL A CA 1
ATOM 916 C C . VAL A 1 112 ? 7.222 13.836 2.233 1.00 53.84 112 VAL A C 1
ATOM 918 O O . VAL A 1 112 ? 6.558 14.735 1.714 1.00 53.84 112 VAL A O 1
ATOM 921 N N . ARG A 1 113 ? 7.957 13.007 1.475 1.00 58.44 113 ARG A N 1
ATOM 922 C CA . ARG A 1 113 ? 8.043 13.125 0.010 1.00 58.44 113 ARG A CA 1
ATOM 923 C C . ARG A 1 113 ? 6.754 12.679 -0.677 1.00 58.44 113 ARG A C 1
ATOM 925 O O . ARG A 1 113 ? 6.303 13.362 -1.595 1.00 58.44 113 ARG A O 1
ATOM 932 N N . SER A 1 114 ? 6.177 11.553 -0.257 1.00 53.16 114 SER A N 1
ATOM 933 C CA . SER A 1 114 ? 4.896 11.066 -0.779 1.00 53.16 114 SER A CA 1
ATOM 934 C C . SER A 1 114 ? 3.782 12.050 -0.482 1.00 53.16 114 SER A C 1
ATOM 936 O O . SER A 1 114 ? 2.960 12.256 -1.360 1.00 53.16 114 SER A O 1
ATOM 938 N N . PHE A 1 115 ? 3.785 12.687 0.690 1.00 55.28 115 PHE A N 1
ATOM 939 C CA . PHE A 1 115 ? 2.809 13.704 1.067 1.00 55.28 115 PHE A CA 1
ATOM 940 C C . PHE A 1 115 ? 2.928 14.971 0.199 1.00 55.28 115 PHE A C 1
ATOM 942 O O . PHE A 1 115 ? 1.952 15.382 -0.423 1.00 55.28 115 PHE A O 1
ATOM 949 N N . LEU A 1 116 ? 4.132 15.543 0.063 1.00 51.59 116 LEU A N 1
ATOM 950 C CA . LEU A 1 116 ? 4.353 16.795 -0.680 1.00 51.59 116 LEU A CA 1
ATOM 951 C C . LEU A 1 116 ? 4.296 16.640 -2.212 1.00 51.59 116 LEU A C 1
ATOM 953 O O . LEU A 1 116 ? 3.919 17.573 -2.918 1.00 51.59 116 LEU A O 1
ATOM 957 N N . GLN A 1 117 ? 4.682 15.480 -2.757 1.00 54.22 117 GLN A N 1
ATOM 958 C CA . GLN A 1 117 ? 4.677 15.218 -4.209 1.00 54.22 117 GLN A CA 1
ATOM 959 C C . GLN A 1 117 ? 3.393 14.528 -4.688 1.00 54.22 117 GLN A C 1
ATOM 961 O O . GLN A 1 117 ? 3.296 14.139 -5.859 1.00 54.22 117 GLN A O 1
ATOM 966 N N . PHE A 1 118 ? 2.401 14.370 -3.812 1.00 58.31 118 PHE A N 1
ATOM 967 C CA . PHE A 1 118 ? 1.135 13.743 -4.148 1.00 58.31 118 PHE A CA 1
ATOM 968 C C . PHE A 1 118 ? 0.331 14.604 -5.136 1.00 58.31 118 PHE A C 1
ATOM 970 O O . PHE A 1 118 ? -0.435 15.484 -4.762 1.00 58.31 118 PHE A O 1
ATOM 977 N N . LYS A 1 119 ? 0.479 14.329 -6.436 1.00 62.97 119 LYS A N 1
ATOM 978 C CA . LYS A 1 119 ? -0.280 14.995 -7.514 1.00 62.97 119 LYS A CA 1
ATOM 979 C C . LYS A 1 119 ? -1.619 14.316 -7.847 1.00 62.97 119 LYS A C 1
ATOM 981 O O . LYS A 1 119 ? -2.164 14.532 -8.926 1.00 62.97 119 LYS A O 1
ATOM 986 N N . GLY A 1 120 ? -2.144 13.475 -6.956 1.00 64.25 120 GLY A N 1
ATOM 987 C CA . GLY A 1 120 ? -3.376 12.722 -7.196 1.00 64.25 120 GLY A CA 1
ATOM 988 C C . GLY A 1 120 ? -3.181 11.478 -8.071 1.00 64.25 120 GLY A C 1
ATOM 989 O O . GLY A 1 120 ? -2.193 10.752 -7.941 1.00 64.25 120 GLY A O 1
ATOM 990 N N . VAL A 1 121 ? -4.172 11.202 -8.923 1.00 67.31 121 VAL A N 1
ATOM 991 C CA . VAL A 1 121 ? -4.309 9.948 -9.680 1.00 67.31 121 VAL A CA 1
ATOM 992 C C . VAL A 1 121 ? -3.248 9.821 -10.776 1.00 67.31 121 VAL A C 1
ATOM 994 O O . VAL A 1 121 ? -3.077 10.712 -11.606 1.00 67.31 121 VAL A O 1
ATOM 997 N N . ASN A 1 122 ? -2.572 8.674 -10.833 1.00 81.56 122 ASN A N 1
ATOM 998 C CA . ASN A 1 122 ? -1.653 8.345 -11.918 1.00 81.56 122 ASN A CA 1
ATOM 999 C C . ASN A 1 122 ? -2.436 7.762 -13.106 1.00 81.56 122 ASN A C 1
ATOM 1001 O O . ASN A 1 122 ? -3.118 6.743 -12.977 1.00 81.56 122 ASN A O 1
ATOM 1005 N N . SER A 1 123 ? -2.320 8.389 -14.280 1.00 83.25 123 SER A N 1
ATOM 1006 C CA . SER A 1 123 ? -3.063 7.984 -15.479 1.00 83.25 123 SER A CA 1
ATOM 1007 C C . SER A 1 123 ? -2.734 6.567 -15.954 1.00 83.25 123 SER A C 1
ATOM 1009 O O . SER A 1 123 ? -3.637 5.868 -16.402 1.00 83.25 123 SER A O 1
ATOM 1011 N N . GLY A 1 124 ? -1.486 6.107 -15.813 1.00 87.69 124 GLY A N 1
ATOM 1012 C CA . GLY A 1 124 ? -1.091 4.740 -16.172 1.00 87.69 124 GLY A CA 1
ATOM 1013 C C . GLY A 1 124 ? -1.684 3.687 -15.234 1.00 87.69 124 GLY A C 1
ATOM 1014 O O . GLY A 1 124 ? -2.147 2.640 -15.688 1.00 87.69 124 GLY A O 1
ATOM 1015 N N . ILE A 1 125 ? -1.746 3.998 -13.935 1.00 90.75 125 ILE A N 1
ATOM 1016 C CA . ILE A 1 125 ? -2.386 3.137 -12.931 1.00 90.75 125 ILE A CA 1
ATOM 1017 C C . ILE A 1 125 ? -3.885 3.029 -13.228 1.00 90.75 125 ILE A C 1
ATOM 1019 O O . ILE A 1 125 ? -4.416 1.927 -13.356 1.00 90.75 125 ILE A O 1
ATOM 1023 N N . LYS A 1 126 ? -4.556 4.173 -13.415 1.00 92.00 126 LYS A N 1
ATOM 1024 C CA . LYS A 1 126 ? -5.984 4.236 -13.761 1.00 92.00 126 LYS A CA 1
ATOM 1025 C C . LYS A 1 126 ? -6.302 3.483 -15.050 1.00 92.00 126 LYS A C 1
ATOM 1027 O O . LYS A 1 126 ? -7.301 2.774 -15.127 1.00 92.00 126 LYS A O 1
ATOM 1032 N N . GLU A 1 127 ? -5.447 3.610 -16.057 1.00 94.19 127 GLU A N 1
ATOM 1033 C CA . GLU A 1 127 ? -5.624 2.902 -17.319 1.00 94.19 127 GLU A CA 1
ATOM 1034 C C . GLU A 1 127 ? -5.496 1.387 -17.153 1.00 94.19 127 GLU A C 1
ATOM 1036 O O . GLU A 1 127 ? -6.269 0.641 -17.750 1.00 94.19 127 GLU A O 1
ATOM 1041 N N . THR A 1 128 ? -4.582 0.929 -16.295 1.00 95.06 128 THR A N 1
ATOM 1042 C CA . THR A 1 128 ? -4.471 -0.498 -15.970 1.00 95.06 128 THR A CA 1
ATOM 1043 C C . THR A 1 128 ? -5.738 -1.006 -15.287 1.00 95.06 128 THR A C 1
ATOM 1045 O O . THR A 1 128 ? -6.252 -2.043 -15.690 1.00 95.06 128 THR A O 1
ATOM 1048 N N . ILE A 1 129 ? -6.286 -0.257 -14.321 1.00 96.00 129 ILE A N 1
ATOM 1049 C CA . ILE A 1 129 ? -7.566 -0.590 -13.665 1.00 96.00 129 ILE A CA 1
ATOM 1050 C C . ILE A 1 129 ? -8.686 -0.711 -14.704 1.00 96.00 129 ILE A C 1
ATOM 1052 O O . ILE A 1 129 ? -9.456 -1.662 -14.671 1.00 96.00 129 ILE A O 1
ATOM 1056 N N . ARG A 1 130 ? -8.759 0.228 -15.653 1.00 95.12 130 ARG A N 1
ATOM 1057 C CA . ARG A 1 130 ? -9.809 0.250 -16.678 1.00 95.12 130 ARG A CA 1
ATOM 1058 C C . ARG A 1 130 ? -9.690 -0.886 -17.697 1.00 95.12 130 ARG A C 1
ATOM 1060 O O . ARG A 1 130 ? -10.705 -1.445 -18.093 1.00 95.12 130 ARG A O 1
ATOM 1067 N N . LYS A 1 131 ? -8.480 -1.163 -18.193 1.00 96.44 131 LYS A N 1
ATOM 1068 C CA . LYS A 1 131 ? -8.269 -2.050 -19.352 1.00 96.44 131 LYS A CA 1
ATOM 1069 C C . LYS A 1 131 ? -7.859 -3.471 -18.995 1.00 96.44 131 LYS A C 1
ATOM 1071 O O . LYS A 1 131 ? -8.111 -4.381 -19.777 1.00 96.44 131 LYS A O 1
ATOM 1076 N N . SER A 1 132 ? -7.139 -3.663 -17.896 1.00 95.81 132 SER A N 1
ATOM 1077 C CA . SER A 1 132 ? -6.573 -4.966 -17.524 1.00 95.81 132 SER A CA 1
ATOM 1078 C C . SER A 1 132 ? -6.424 -5.083 -16.000 1.00 95.81 132 SER A C 1
ATOM 1080 O O . SER A 1 132 ? -5.300 -5.228 -15.503 1.00 95.81 132 SER A O 1
ATOM 1082 N N . PRO A 1 133 ? -7.528 -4.973 -15.233 1.00 96.25 133 PRO A N 1
ATOM 1083 C CA . PRO A 1 133 ? -7.490 -4.970 -13.770 1.00 96.25 133 PRO A CA 1
ATOM 1084 C C . PRO A 1 133 ? -6.862 -6.242 -13.181 1.00 96.25 133 PRO A C 1
ATOM 1086 O O . PRO A 1 133 ? -6.174 -6.172 -12.166 1.00 96.25 133 PRO A O 1
ATOM 1089 N N . GLU A 1 134 ? -7.018 -7.390 -13.839 1.00 96.19 134 GLU A N 1
ATOM 1090 C CA . GLU A 1 134 ? -6.420 -8.671 -13.450 1.00 96.19 134 GLU A CA 1
ATOM 1091 C C . GLU A 1 134 ? -4.887 -8.685 -13.556 1.00 96.19 134 GLU A C 1
ATOM 1093 O O . GLU A 1 134 ? -4.215 -9.412 -12.827 1.00 96.19 134 GLU A O 1
ATOM 1098 N N . LYS A 1 135 ? -4.313 -7.847 -14.429 1.00 95.75 135 LYS A N 1
ATOM 1099 C CA . LYS A 1 135 ? -2.857 -7.712 -14.610 1.00 95.75 135 LYS A CA 1
ATOM 1100 C C . LYS A 1 135 ? -2.255 -6.644 -13.708 1.00 95.75 135 LYS A C 1
ATOM 1102 O O . LYS A 1 135 ? -1.046 -6.420 -13.754 1.00 95.75 135 LYS A O 1
ATOM 1107 N N . PHE A 1 136 ? -3.067 -5.981 -12.883 1.00 96.12 136 PHE A N 1
ATOM 1108 C CA . PHE A 1 136 ? -2.618 -4.857 -12.070 1.00 96.12 136 PHE A CA 1
ATOM 1109 C C . PHE A 1 136 ? -1.425 -5.218 -11.184 1.00 96.12 136 PHE A C 1
ATOM 1111 O O . PHE A 1 136 ? -0.457 -4.459 -11.153 1.00 96.12 136 PHE A O 1
ATOM 1118 N N . ILE A 1 137 ? -1.475 -6.394 -10.548 1.00 94.94 137 ILE A N 1
ATOM 1119 C CA . ILE A 1 137 ? -0.412 -6.916 -9.682 1.00 94.94 137 ILE A CA 1
ATOM 1120 C C . ILE A 1 137 ? 0.924 -7.103 -10.417 1.00 94.94 137 ILE A C 1
ATOM 1122 O O . ILE A 1 137 ? 1.977 -7.012 -9.799 1.00 94.94 137 ILE A O 1
ATOM 1126 N N . ALA A 1 138 ? 0.887 -7.345 -11.731 1.00 91.25 138 ALA A N 1
ATOM 1127 C CA . ALA A 1 138 ? 2.075 -7.547 -12.555 1.00 91.25 138 ALA A CA 1
ATOM 1128 C C . ALA A 1 138 ? 2.604 -6.241 -13.172 1.00 91.25 138 ALA A C 1
ATOM 1130 O O . ALA A 1 138 ? 3.796 -6.126 -13.444 1.00 91.25 138 ALA A O 1
ATOM 1131 N N . TYR A 1 139 ? 1.725 -5.273 -13.451 1.00 88.94 139 TYR A N 1
ATOM 1132 C CA . TYR A 1 139 ? 2.081 -4.046 -14.177 1.00 88.94 139 TYR A CA 1
ATOM 1133 C C . TYR A 1 139 ? 2.446 -2.873 -13.272 1.00 88.94 139 TYR A C 1
ATOM 1135 O O . TYR A 1 139 ? 3.139 -1.957 -13.717 1.00 88.94 139 TYR A O 1
ATOM 1143 N N . ASN A 1 140 ? 1.962 -2.871 -12.032 1.00 88.12 140 ASN A N 1
ATOM 1144 C CA . ASN A 1 140 ? 2.140 -1.759 -11.112 1.00 88.12 140 ASN A CA 1
ATOM 1145 C C . ASN A 1 140 ? 3.003 -2.175 -9.928 1.00 88.12 140 ASN A C 1
ATOM 1147 O O . ASN A 1 140 ? 2.968 -3.318 -9.478 1.00 88.12 140 ASN A O 1
ATOM 1151 N N . ASN A 1 141 ? 3.752 -1.209 -9.402 1.00 85.62 141 ASN A N 1
ATOM 1152 C CA . ASN A 1 141 ? 4.507 -1.414 -8.178 1.00 85.62 141 ASN A CA 1
ATOM 1153 C C . ASN A 1 141 ? 3.554 -1.683 -7.010 1.00 85.62 141 ASN A C 1
ATOM 1155 O O . ASN A 1 141 ? 2.450 -1.131 -6.941 1.00 85.62 141 ASN A O 1
ATOM 1159 N N . GLY A 1 142 ? 4.022 -2.523 -6.093 1.00 89.69 142 GLY A N 1
ATOM 1160 C CA . GLY A 1 142 ? 3.325 -2.825 -4.857 1.00 89.69 142 GLY A CA 1
ATOM 1161 C C . GLY A 1 142 ? 3.341 -1.676 -3.849 1.00 89.69 142 GLY A C 1
ATOM 1162 O O . GLY A 1 142 ? 3.692 -0.535 -4.153 1.00 89.69 142 GLY A O 1
ATOM 1163 N N . LEU A 1 143 ? 2.959 -2.013 -2.624 1.00 91.94 143 LEU A N 1
ATOM 1164 C CA . LEU A 1 143 ? 2.956 -1.127 -1.469 1.00 91.94 143 LEU A CA 1
ATOM 1165 C C . LEU A 1 143 ? 4.055 -1.536 -0.493 1.00 91.94 143 LEU A C 1
ATOM 1167 O O . LEU A 1 143 ? 4.306 -2.725 -0.291 1.00 91.94 143 LEU A O 1
ATOM 1171 N N . THR A 1 144 ? 4.646 -0.548 0.169 1.00 92.69 144 THR A N 1
ATOM 1172 C CA . THR A 1 144 ? 5.427 -0.785 1.387 1.00 92.69 144 THR A CA 1
ATOM 1173 C C . THR A 1 144 ? 4.691 -0.138 2.544 1.00 92.69 144 THR A C 1
ATOM 1175 O O . THR A 1 144 ? 4.395 1.059 2.501 1.00 92.69 144 THR A O 1
ATOM 1178 N N . ILE A 1 145 ? 4.386 -0.946 3.552 1.00 93.75 145 ILE A N 1
ATOM 1179 C CA . ILE A 1 145 ? 3.650 -0.572 4.753 1.00 93.75 145 ILE A CA 1
ATOM 1180 C C . ILE A 1 145 ? 4.576 -0.748 5.957 1.00 93.75 145 ILE A C 1
ATOM 1182 O O . ILE A 1 145 ? 5.361 -1.698 6.005 1.00 93.75 145 ILE A O 1
ATOM 1186 N N . THR A 1 146 ? 4.488 0.162 6.917 1.00 92.31 146 THR A N 1
ATOM 1187 C CA . THR A 1 146 ? 5.137 0.058 8.226 1.00 92.31 146 THR A CA 1
ATOM 1188 C C . THR A 1 146 ? 4.086 0.064 9.329 1.00 92.31 146 THR A C 1
ATOM 1190 O O . THR A 1 146 ? 3.034 0.689 9.174 1.00 92.31 146 THR A O 1
ATOM 1193 N N . ALA A 1 147 ? 4.366 -0.639 10.421 1.00 92.56 147 ALA A N 1
ATOM 1194 C CA . ALA A 1 147 ? 3.517 -0.721 11.604 1.00 92.56 147 ALA A CA 1
ATOM 1195 C C . ALA A 1 147 ? 4.368 -0.981 12.862 1.00 92.56 147 ALA A C 1
ATOM 1197 O O . ALA A 1 147 ? 5.488 -1.485 12.773 1.00 92.56 147 ALA A O 1
ATOM 1198 N N . THR A 1 148 ? 3.822 -0.669 14.035 1.00 89.75 148 THR A N 1
ATOM 1199 C CA . THR A 1 148 ? 4.459 -0.837 15.360 1.00 89.75 148 THR A CA 1
ATOM 1200 C C . THR A 1 148 ? 3.834 -1.953 16.191 1.00 89.75 148 THR A C 1
ATOM 1202 O O . THR A 1 148 ? 4.140 -2.127 17.370 1.00 89.75 148 THR A O 1
ATOM 1205 N N . GLY A 1 149 ? 2.876 -2.666 15.612 1.00 90.75 149 GLY A N 1
ATOM 1206 C CA . GLY A 1 149 ? 2.186 -3.779 16.238 1.00 90.75 149 GLY A CA 1
ATOM 1207 C C . GLY A 1 149 ? 1.294 -4.476 15.227 1.00 90.75 149 GLY A C 1
ATOM 1208 O O . GLY A 1 149 ? 0.929 -3.895 14.201 1.00 90.75 149 GLY A O 1
ATOM 1209 N N . LYS A 1 150 ? 0.962 -5.730 15.511 1.00 94.81 150 LYS A N 1
ATOM 1210 C CA . LYS A 1 150 ? 0.075 -6.539 14.681 1.00 94.81 150 LYS A CA 1
ATOM 1211 C C . LYS A 1 150 ? -0.663 -7.559 15.537 1.00 94.81 150 LYS A C 1
ATOM 1213 O O . LYS A 1 150 ? -0.112 -8.041 16.525 1.00 94.81 150 LYS A O 1
ATOM 1218 N N . GLU A 1 151 ? -1.829 -7.974 15.070 1.00 96.00 151 GLU A N 1
ATOM 1219 C CA . GLU A 1 151 ? -2.440 -9.241 15.467 1.00 96.00 151 GLU A CA 1
ATOM 1220 C C . GLU A 1 151 ? -2.435 -10.185 14.269 1.00 96.00 151 GLU A C 1
ATOM 1222 O O . GLU A 1 151 ? -2.824 -9.803 13.159 1.00 96.00 151 GLU A O 1
ATOM 1227 N N . VAL A 1 152 ? -1.995 -11.423 14.489 1.00 95.38 152 VAL A N 1
ATOM 1228 C CA . VAL A 1 152 ? -1.993 -12.475 13.470 1.00 95.38 152 VAL A CA 1
ATOM 1229 C C . VAL A 1 152 ? -2.870 -13.638 13.906 1.00 95.38 152 VAL A C 1
ATOM 1231 O O . VAL A 1 152 ? -2.948 -13.966 15.087 1.00 95.38 152 VAL A O 1
ATOM 1234 N N . ILE A 1 153 ? -3.529 -14.259 12.936 1.00 95.38 153 ILE A N 1
ATOM 1235 C CA . ILE A 1 153 ? -4.316 -15.473 13.117 1.00 95.38 153 ILE A CA 1
ATOM 1236 C C . ILE A 1 153 ? -3.685 -16.554 12.250 1.00 95.38 153 ILE A C 1
ATOM 1238 O O . ILE A 1 153 ? -3.416 -16.327 11.070 1.00 95.38 153 ILE A O 1
ATOM 1242 N N . GLU A 1 154 ? -3.504 -17.743 12.807 1.00 94.56 154 GLU A N 1
ATOM 1243 C CA . GLU A 1 154 ? -3.112 -18.919 12.038 1.00 94.56 154 GLU A CA 1
ATOM 1244 C C . GLU A 1 154 ? -4.331 -19.801 11.770 1.00 94.56 154 GLU A C 1
ATOM 1246 O O . GLU A 1 154 ? -5.080 -20.152 12.682 1.00 94.56 154 GLU A O 1
ATOM 1251 N N . ARG A 1 155 ? -4.565 -20.144 10.499 1.00 92.75 155 ARG A N 1
ATOM 1252 C CA . ARG A 1 155 ? -5.639 -21.062 10.083 1.00 92.75 155 ARG A CA 1
ATOM 1253 C C . ARG A 1 155 ? -5.094 -22.000 9.016 1.00 92.75 155 ARG A C 1
ATOM 1255 O O . ARG A 1 155 ? -4.573 -21.538 8.007 1.00 92.75 155 ARG A O 1
ATOM 1262 N N . ASN A 1 156 ? -5.223 -23.312 9.219 1.00 92.31 156 ASN A N 1
ATOM 1263 C CA . ASN A 1 156 ? -4.775 -24.340 8.266 1.00 92.31 156 ASN A CA 1
ATOM 1264 C C . ASN A 1 156 ? -3.308 -24.168 7.809 1.00 92.31 156 ASN A C 1
ATOM 1266 O O . ASN A 1 156 ? -3.007 -24.297 6.624 1.00 92.31 156 ASN A O 1
ATOM 1270 N N . GLY A 1 157 ? -2.405 -23.815 8.733 1.00 89.81 157 GLY A N 1
ATOM 1271 C CA . GLY A 1 157 ? -0.980 -23.603 8.437 1.00 89.81 157 GLY A CA 1
ATOM 1272 C C . GLY A 1 157 ? -0.660 -22.319 7.662 1.00 89.81 157 GLY A C 1
ATOM 1273 O O . GLY A 1 157 ? 0.464 -22.151 7.197 1.00 89.81 157 GLY A O 1
ATOM 1274 N N . LYS A 1 158 ? -1.631 -21.414 7.503 1.00 94.31 158 LYS A N 1
ATOM 1275 C CA . LYS A 1 158 ? -1.456 -20.105 6.868 1.00 94.31 158 LYS A CA 1
ATOM 1276 C C . LYS A 1 158 ? -1.566 -18.990 7.896 1.00 94.31 158 LYS A C 1
ATOM 1278 O O . LYS A 1 158 ? -2.400 -19.061 8.799 1.00 94.31 158 LYS A O 1
ATOM 1283 N N . VAL A 1 159 ? -0.765 -17.945 7.708 1.00 95.69 159 VAL A N 1
ATOM 1284 C CA . VAL A 1 159 ? -0.768 -16.748 8.552 1.00 95.69 159 VAL A CA 1
ATOM 1285 C C . VAL A 1 159 ? -1.664 -15.686 7.923 1.00 95.69 159 VAL A C 1
ATOM 1287 O O . VAL A 1 159 ? -1.590 -15.410 6.726 1.00 95.69 159 VAL A O 1
ATOM 1290 N N . TYR A 1 160 ? -2.497 -15.060 8.744 1.00 97.12 160 TYR A N 1
ATOM 1291 C CA . TYR A 1 160 ? -3.370 -13.964 8.357 1.00 97.12 160 TYR A CA 1
ATOM 1292 C C . TYR A 1 160 ? -3.123 -12.770 9.269 1.00 97.12 160 TYR A C 1
ATOM 1294 O O . TYR A 1 160 ? -3.213 -12.895 10.487 1.00 97.12 160 TYR A O 1
ATOM 1302 N N . ILE A 1 161 ? -2.845 -11.603 8.698 1.00 97.06 161 ILE A N 1
ATOM 1303 C CA . ILE A 1 161 ? -2.793 -10.354 9.458 1.00 97.06 161 ILE A CA 1
ATOM 1304 C C . ILE A 1 161 ? -4.232 -9.890 9.685 1.00 97.06 161 ILE A C 1
ATOM 1306 O O . ILE A 1 161 ? -4.963 -9.608 8.731 1.00 97.06 161 ILE A O 1
ATOM 1310 N N . LYS A 1 162 ? -4.623 -9.832 10.958 1.00 96.44 162 LYS A N 1
ATOM 1311 C CA . LYS A 1 162 ? -5.935 -9.375 11.416 1.00 96.44 162 LYS A CA 1
ATOM 1312 C C . LYS A 1 162 ? -5.935 -7.873 11.657 1.00 96.44 162 LYS A C 1
ATOM 1314 O O . LYS A 1 162 ? -6.830 -7.188 11.181 1.00 96.44 162 LYS A O 1
ATOM 1319 N N . SER A 1 163 ? -4.921 -7.352 12.342 1.00 96.56 163 SER A N 1
ATOM 1320 C CA . SER A 1 163 ? -4.808 -5.919 12.612 1.00 96.56 163 SER A CA 1
ATOM 1321 C C . SER A 1 163 ? -3.367 -5.425 12.555 1.00 96.56 163 SER A C 1
ATOM 1323 O O . SER A 1 163 ? -2.419 -6.209 12.655 1.00 96.56 163 SER A O 1
ATOM 1325 N N . LEU A 1 164 ? -3.207 -4.114 12.365 1.00 95.69 164 LEU A N 1
ATOM 1326 C CA . LEU A 1 164 ? -1.935 -3.396 12.390 1.00 95.69 164 LEU A CA 1
ATOM 1327 C C . LEU A 1 164 ? -2.071 -2.114 13.215 1.00 95.69 164 LEU A C 1
ATOM 1329 O O . LEU A 1 164 ? -3.016 -1.348 13.023 1.00 95.69 164 LEU A O 1
ATOM 1333 N N . ARG A 1 165 ? -1.089 -1.852 14.081 1.00 91.38 165 ARG A N 1
ATOM 1334 C CA . ARG A 1 165 ? -0.980 -0.628 14.885 1.00 91.38 165 ARG A CA 1
ATOM 1335 C C . ARG A 1 165 ? 0.032 0.332 14.267 1.00 91.38 165 ARG A C 1
ATOM 1337 O O . ARG A 1 165 ? 1.071 -0.098 13.776 1.00 91.38 165 ARG A O 1
ATOM 1344 N N . ASP A 1 166 ? -0.273 1.626 14.308 1.00 88.50 166 ASP A N 1
ATOM 1345 C CA . ASP A 1 166 ? 0.485 2.689 13.632 1.00 88.50 166 ASP A CA 1
ATOM 1346 C C . ASP A 1 166 ? 0.728 2.409 12.135 1.00 88.50 166 ASP A C 1
ATOM 1348 O O . ASP A 1 166 ? 1.826 2.566 11.602 1.00 88.50 166 ASP A O 1
ATOM 1352 N N . PHE A 1 167 ? -0.325 1.966 11.447 1.00 92.94 167 PHE A N 1
ATOM 1353 C CA . PHE A 1 167 ? -0.313 1.647 10.025 1.00 92.94 167 PHE A CA 1
ATOM 1354 C C . PHE A 1 167 ? 0.097 2.857 9.182 1.00 92.94 167 PHE A C 1
ATOM 1356 O O . PHE A 1 167 ? -0.563 3.898 9.227 1.00 92.94 167 PHE A O 1
ATOM 1363 N N . GLN A 1 168 ? 1.128 2.711 8.349 1.00 90.06 168 GLN A N 1
ATOM 1364 C CA . GLN A 1 168 ? 1.572 3.740 7.406 1.00 90.06 168 GLN A CA 1
ATOM 1365 C C . GLN A 1 168 ? 1.991 3.151 6.066 1.00 90.06 168 GLN A C 1
ATOM 1367 O O . GLN A 1 168 ? 2.756 2.197 6.008 1.00 90.06 168 GLN A O 1
ATOM 1372 N N . ILE A 1 169 ? 1.557 3.770 4.973 1.00 90.62 169 ILE A N 1
ATOM 1373 C CA . ILE A 1 169 ? 2.013 3.464 3.618 1.00 90.62 169 ILE A CA 1
ATOM 1374 C C . ILE A 1 169 ? 3.177 4.402 3.294 1.00 90.62 169 ILE A C 1
ATOM 1376 O O . ILE A 1 169 ? 2.992 5.577 2.974 1.00 90.62 169 ILE A O 1
ATOM 1380 N N . VAL A 1 170 ? 4.390 3.857 3.331 1.00 86.00 170 VAL A N 1
ATOM 1381 C CA . VAL A 1 170 ? 5.622 4.586 2.996 1.00 86.00 170 VAL A CA 1
ATOM 1382 C C . VAL A 1 170 ? 5.985 4.471 1.517 1.00 86.00 170 VAL A C 1
ATOM 1384 O O . VAL A 1 170 ? 6.816 5.232 1.035 1.00 86.00 170 VAL A O 1
ATOM 1387 N N . ASN A 1 171 ? 5.354 3.575 0.755 1.00 85.62 171 ASN A N 1
ATOM 1388 C CA . ASN A 1 171 ? 5.457 3.550 -0.705 1.00 85.62 171 ASN A CA 1
ATOM 1389 C C . ASN A 1 171 ? 4.131 3.147 -1.355 1.00 85.62 171 ASN A C 1
ATOM 1391 O O . ASN A 1 171 ? 3.473 2.215 -0.902 1.00 85.62 171 ASN A O 1
ATOM 1395 N N . GLY A 1 172 ? 3.774 3.855 -2.432 1.00 87.19 172 GLY A N 1
ATOM 1396 C CA . GLY A 1 172 ? 2.588 3.589 -3.247 1.00 87.19 172 GLY A CA 1
ATOM 1397 C C . GLY A 1 172 ? 1.327 4.365 -2.846 1.00 87.19 172 GLY A C 1
ATOM 1398 O O . GLY A 1 172 ? 0.221 3.976 -3.211 1.00 87.19 172 GLY A O 1
ATOM 1399 N N . GLY A 1 173 ? 1.474 5.532 -2.206 1.00 87.19 173 GLY A N 1
ATOM 1400 C CA . GLY A 1 173 ? 0.351 6.449 -1.950 1.00 87.19 173 GLY A CA 1
ATOM 1401 C C . GLY A 1 173 ? -0.433 6.838 -3.216 1.00 87.19 173 GLY A C 1
ATOM 1402 O O . GLY A 1 173 ? -1.662 6.886 -3.193 1.00 87.19 173 GLY A O 1
ATOM 1403 N N . GLN A 1 174 ? 0.248 7.025 -4.358 1.00 86.56 174 GLN A N 1
ATOM 1404 C CA . GLN A 1 174 ? -0.414 7.239 -5.656 1.00 86.56 174 GLN A CA 1
ATOM 1405 C C . GLN A 1 174 ? -1.223 6.023 -6.116 1.00 86.56 174 GLN A C 1
ATOM 1407 O O . GLN A 1 174 ? -2.291 6.203 -6.698 1.00 86.56 174 GLN A O 1
ATOM 1412 N N . THR A 1 175 ? -0.741 4.803 -5.864 1.00 91.25 175 THR A N 1
ATOM 1413 C CA . THR A 1 175 ? -1.454 3.561 -6.191 1.00 91.25 175 THR A CA 1
ATOM 1414 C C . THR A 1 175 ? -2.749 3.477 -5.393 1.00 91.25 175 THR A C 1
ATOM 1416 O O . THR A 1 175 ? -3.821 3.375 -5.988 1.00 91.25 175 THR A O 1
ATOM 1419 N N . THR A 1 176 ? -2.666 3.633 -4.069 1.00 92.62 176 THR A N 1
ATOM 1420 C CA . THR A 1 176 ? -3.823 3.601 -3.162 1.00 92.62 176 THR A CA 1
ATOM 1421 C C . THR A 1 176 ? -4.863 4.657 -3.535 1.00 92.62 176 THR A C 1
ATOM 1423 O O . THR A 1 176 ? -6.044 4.348 -3.685 1.00 92.62 176 THR A O 1
ATOM 1426 N N . ALA A 1 177 ? -4.432 5.893 -3.785 1.00 90.44 177 ALA A N 1
ATOM 1427 C CA . ALA A 1 177 ? -5.348 6.948 -4.192 1.00 90.44 177 ALA A CA 1
ATOM 1428 C C . ALA A 1 177 ? -5.957 6.722 -5.579 1.00 90.44 177 ALA A C 1
ATOM 1430 O O . ALA A 1 177 ? -7.145 6.964 -5.779 1.00 90.44 177 ALA A O 1
ATOM 1431 N N . SER A 1 178 ? -5.161 6.256 -6.547 1.00 91.75 178 SER A N 1
ATOM 1432 C CA . SER A 1 178 ? -5.656 5.963 -7.896 1.00 91.75 178 SER A CA 1
ATOM 1433 C C . SER A 1 178 ? -6.732 4.884 -7.858 1.00 91.75 178 SER A C 1
ATOM 1435 O O . SER A 1 178 ? -7.722 5.011 -8.571 1.00 91.75 178 SER A O 1
ATOM 1437 N N . ILE A 1 179 ? -6.580 3.870 -7.002 1.00 94.88 179 ILE A N 1
ATOM 1438 C CA . ILE A 1 179 ? -7.601 2.844 -6.756 1.00 94.88 179 ILE A CA 1
ATOM 1439 C C . ILE A 1 179 ? -8.870 3.469 -6.169 1.00 94.88 179 ILE A C 1
ATOM 1441 O O . ILE A 1 179 ? -9.959 3.236 -6.696 1.00 94.88 179 ILE A O 1
ATOM 1445 N N . TYR A 1 180 ? -8.743 4.300 -5.130 1.00 93.88 180 TYR A N 1
ATOM 1446 C CA . TYR A 1 180 ? -9.892 4.960 -4.508 1.00 93.88 180 TYR A CA 1
ATOM 1447 C C . TYR A 1 180 ? -10.681 5.821 -5.499 1.00 93.88 180 TYR A C 1
ATOM 1449 O O . TYR A 1 180 ? -11.876 5.603 -5.698 1.00 93.88 180 TYR A O 1
ATOM 1457 N N . PHE A 1 181 ? -10.014 6.764 -6.169 1.00 91.50 181 PHE A N 1
ATOM 1458 C CA . PHE A 1 181 ? -10.675 7.663 -7.112 1.00 91.50 181 PHE A CA 1
ATOM 1459 C C . PHE A 1 181 ? -11.227 6.920 -8.334 1.00 91.50 181 PHE A C 1
ATOM 1461 O O . PHE A 1 181 ? -12.297 7.279 -8.809 1.00 91.50 181 PHE A O 1
ATOM 1468 N N . SER A 1 182 ? -10.564 5.856 -8.803 1.00 93.25 182 SER A N 1
ATOM 1469 C CA . SER A 1 182 ? -11.099 5.013 -9.883 1.00 93.25 182 SER A CA 1
ATOM 1470 C C . SER A 1 182 ? -12.398 4.322 -9.469 1.00 93.25 182 SER A C 1
ATOM 1472 O O . SER A 1 182 ? -13.372 4.376 -10.213 1.00 93.25 182 SER A O 1
ATOM 1474 N N . GLY A 1 183 ? -12.442 3.735 -8.267 1.00 93.25 183 GLY A N 1
ATOM 1475 C CA . GLY A 1 183 ? -13.670 3.139 -7.733 1.00 93.25 183 GLY A CA 1
ATOM 1476 C C . GLY A 1 183 ? -14.777 4.176 -7.524 1.00 93.25 183 GLY A C 1
ATOM 1477 O O . GLY A 1 183 ? -15.926 3.929 -7.869 1.00 93.25 183 GLY A O 1
ATOM 1478 N N . LYS A 1 184 ? -14.429 5.380 -7.049 1.00 89.38 184 LYS A N 1
ATOM 1479 C CA . LYS A 1 184 ? -15.378 6.494 -6.880 1.00 89.38 184 LYS A CA 1
ATOM 1480 C C . LYS A 1 184 ? -15.972 6.980 -8.207 1.00 89.38 184 LYS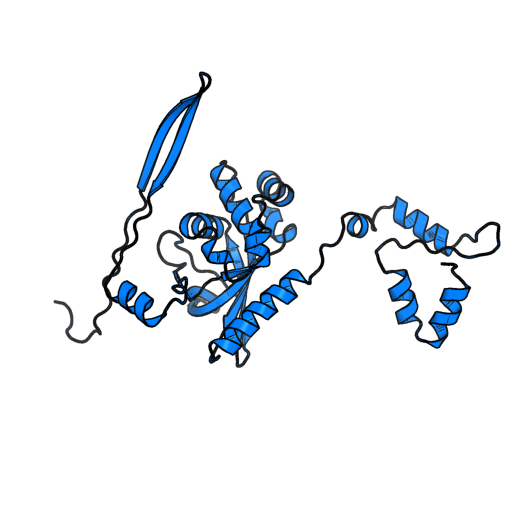 A C 1
ATOM 1482 O O . LYS A 1 184 ? -17.101 7.455 -8.238 1.00 89.38 184 LYS A O 1
ATOM 1487 N N . GLU A 1 185 ? -15.219 6.868 -9.296 1.00 89.12 185 GLU A N 1
ATOM 1488 C CA . GLU A 1 185 ? -15.692 7.143 -10.657 1.00 89.12 185 GLU A CA 1
ATOM 1489 C C . GLU A 1 185 ? -16.496 5.981 -11.273 1.00 89.12 185 GLU A C 1
ATOM 1491 O O . GLU A 1 185 ? -16.920 6.077 -12.423 1.00 89.12 185 GLU A O 1
ATOM 1496 N N . GLY A 1 186 ? -16.711 4.887 -10.535 1.00 90.50 186 GLY A N 1
ATOM 1497 C CA . GLY A 1 186 ? -17.498 3.738 -10.981 1.00 90.50 186 GLY A CA 1
ATOM 1498 C C . GLY A 1 186 ? -16.716 2.691 -11.777 1.00 90.50 186 GLY A C 1
ATOM 1499 O O . GLY A 1 186 ? -17.331 1.813 -12.378 1.00 90.50 186 GLY A O 1
ATOM 1500 N N . LEU A 1 187 ? -15.378 2.751 -11.806 1.00 94.31 187 LEU A N 1
ATOM 1501 C CA . LEU A 1 187 ? -14.582 1.660 -12.375 1.00 94.31 187 LEU A CA 1
ATOM 1502 C C . LEU A 1 187 ? -14.635 0.433 -11.459 1.00 94.31 187 LEU A C 1
ATOM 1504 O O . LEU A 1 187 ? -14.487 0.548 -10.242 1.00 94.31 187 LEU A O 1
ATOM 1508 N N . ASP A 1 188 ? -14.778 -0.749 -12.057 1.00 94.81 188 ASP A N 1
ATOM 1509 C CA . ASP A 1 188 ? -14.709 -2.010 -11.322 1.00 94.81 188 ASP A CA 1
ATOM 1510 C C . ASP A 1 188 ? -13.273 -2.281 -10.846 1.00 94.81 188 ASP A C 1
ATOM 1512 O O . ASP A 1 188 ? -12.354 -2.498 -11.638 1.00 94.81 188 ASP A O 1
ATOM 1516 N N . ILE A 1 189 ? -13.086 -2.277 -9.526 1.00 96.69 189 ILE A N 1
ATOM 1517 C CA . ILE A 1 189 ? -11.811 -2.574 -8.863 1.00 96.69 189 ILE A CA 1
ATOM 1518 C C . ILE A 1 189 ? -11.774 -3.985 -8.255 1.00 96.69 189 ILE A C 1
ATOM 1520 O O . ILE A 1 189 ? -10.771 -4.363 -7.653 1.00 96.69 189 ILE A O 1
ATOM 1524 N N . SER A 1 190 ? -12.829 -4.791 -8.404 1.00 96.25 190 SER A N 1
ATOM 1525 C CA . SER A 1 190 ? -12.965 -6.104 -7.749 1.00 96.25 190 SER A CA 1
ATOM 1526 C C . SER A 1 190 ? -11.845 -7.089 -8.110 1.00 96.25 190 SER A C 1
ATOM 1528 O O . SER A 1 190 ? -11.402 -7.872 -7.262 1.00 96.25 190 SER A O 1
ATOM 1530 N N . LYS A 1 191 ? -11.336 -7.013 -9.347 1.00 96.69 191 LYS A N 1
ATOM 1531 C CA . LYS A 1 191 ? -10.241 -7.850 -9.871 1.00 96.69 191 LYS A CA 1
ATOM 1532 C C . LYS A 1 191 ? -8.845 -7.283 -9.617 1.00 96.69 191 LYS A C 1
ATOM 1534 O O . LYS A 1 191 ? -7.857 -7.962 -9.878 1.00 96.69 191 LYS A O 1
ATOM 1539 N N . VAL A 1 192 ? -8.747 -6.064 -9.091 1.00 97.75 192 VAL A N 1
ATOM 1540 C CA . VAL A 1 192 ? -7.463 -5.422 -8.815 1.00 97.75 192 VAL A CA 1
ATOM 1541 C C . VAL A 1 192 ? -6.862 -6.010 -7.536 1.00 97.75 192 VAL A C 1
ATOM 1543 O O . VAL A 1 192 ? -7.514 -6.132 -6.491 1.00 97.75 192 VAL A O 1
ATOM 1546 N N . ARG A 1 193 ? -5.592 -6.395 -7.634 1.00 97.75 193 ARG A N 1
ATOM 1547 C CA . ARG A 1 193 ? -4.786 -6.956 -6.548 1.00 97.75 193 ARG A CA 1
ATOM 1548 C C . ARG A 1 193 ? -3.453 -6.225 -6.494 1.00 97.75 193 ARG A C 1
ATOM 1550 O O . ARG A 1 193 ? -2.874 -5.937 -7.539 1.00 97.75 193 ARG A O 1
ATOM 1557 N N . VAL A 1 194 ? -2.982 -5.916 -5.291 1.00 97.25 194 VAL A N 1
ATOM 1558 C CA . VAL A 1 194 ? -1.750 -5.150 -5.078 1.00 97.25 194 VAL A CA 1
ATOM 1559 C C . VAL A 1 194 ? -0.835 -5.931 -4.152 1.00 97.25 194 VAL A C 1
ATOM 1561 O O . VAL A 1 194 ? -1.226 -6.272 -3.041 1.00 97.25 194 VAL A O 1
ATOM 1564 N N . MET A 1 195 ? 0.383 -6.220 -4.602 1.00 97.06 195 MET A N 1
ATOM 1565 C CA . MET A 1 195 ? 1.402 -6.810 -3.736 1.00 97.06 195 MET A CA 1
ATOM 1566 C C . MET A 1 195 ? 1.776 -5.806 -2.646 1.00 97.06 195 MET A C 1
ATOM 1568 O O . MET A 1 195 ? 1.972 -4.629 -2.942 1.00 97.06 195 MET A O 1
ATOM 1572 N N . ALA A 1 196 ? 1.899 -6.251 -1.404 1.00 96.88 196 ALA A N 1
ATOM 1573 C CA . ALA A 1 196 ? 2.318 -5.403 -0.303 1.00 96.88 196 ALA A CA 1
ATOM 1574 C C . ALA A 1 196 ? 3.384 -6.091 0.548 1.00 96.88 196 ALA A C 1
ATOM 1576 O O . ALA A 1 196 ? 3.314 -7.289 0.820 1.00 96.88 196 ALA A O 1
ATOM 1577 N N . LYS A 1 197 ? 4.361 -5.293 0.973 1.00 95.88 197 LYS A N 1
ATOM 1578 C CA . LYS A 1 197 ? 5.365 -5.648 1.970 1.00 95.88 197 LYS A CA 1
ATOM 1579 C C . LYS A 1 197 ? 5.073 -4.873 3.245 1.00 95.88 197 LYS A C 1
ATOM 1581 O O . LYS A 1 197 ? 5.067 -3.644 3.213 1.00 95.88 197 LYS A O 1
ATOM 1586 N N . ILE A 1 198 ? 4.839 -5.580 4.340 1.00 96.00 198 ILE A N 1
ATOM 1587 C CA . ILE A 1 198 ? 4.486 -5.002 5.636 1.00 96.00 198 ILE A CA 1
ATOM 1588 C C . ILE A 1 198 ? 5.646 -5.244 6.590 1.00 96.00 198 ILE A C 1
ATOM 1590 O O . ILE A 1 198 ? 5.970 -6.392 6.871 1.00 96.00 198 ILE A O 1
ATOM 1594 N N . ASN A 1 199 ? 6.270 -4.174 7.070 1.00 94.56 199 ASN A N 1
ATOM 1595 C CA . ASN A 1 199 ? 7.339 -4.246 8.061 1.00 94.56 199 ASN A CA 1
ATOM 1596 C C . ASN A 1 199 ? 6.773 -3.845 9.421 1.00 94.56 199 ASN A C 1
ATOM 1598 O O . ASN A 1 199 ? 6.226 -2.751 9.566 1.00 94.56 199 ASN A O 1
ATOM 1602 N N . VAL A 1 200 ? 6.876 -4.742 10.392 1.00 93.38 200 VAL A N 1
ATOM 1603 C CA . VAL A 1 200 ? 6.346 -4.567 11.742 1.00 93.38 200 VAL A CA 1
ATOM 1604 C C . VAL A 1 200 ? 7.527 -4.499 12.693 1.00 93.38 200 VAL A C 1
ATOM 1606 O O . VAL A 1 200 ? 8.249 -5.482 12.827 1.00 93.38 200 VAL A O 1
ATOM 1609 N N . ALA A 1 201 ? 7.747 -3.350 13.320 1.00 88.81 201 ALA A N 1
ATOM 1610 C CA . ALA A 1 201 ? 8.841 -3.186 14.271 1.00 88.81 201 ALA A CA 1
ATOM 1611 C C . ALA A 1 201 ? 8.616 -4.007 15.552 1.00 88.81 201 ALA A C 1
ATOM 1613 O O . ALA A 1 201 ? 7.474 -4.242 15.958 1.00 88.81 201 ALA A O 1
ATOM 1614 N N . LYS A 1 202 ? 9.715 -4.419 16.189 1.00 83.94 202 LYS A N 1
ATOM 1615 C CA . LYS A 1 202 ? 9.766 -5.197 17.432 1.00 83.94 202 LYS A CA 1
ATOM 1616 C C . LYS A 1 202 ? 10.735 -4.557 18.407 1.00 83.94 202 LYS A C 1
ATOM 1618 O O . LYS A 1 202 ? 11.823 -4.182 17.988 1.00 83.94 202 LYS A O 1
ATOM 1623 N N . ASN A 1 203 ? 10.383 -4.545 19.696 1.00 68.38 203 ASN A N 1
ATOM 1624 C CA . ASN A 1 203 ? 11.305 -4.252 20.805 1.00 68.38 203 ASN A CA 1
ATOM 1625 C C . ASN A 1 203 ? 12.213 -3.026 20.578 1.00 68.38 203 ASN A C 1
ATOM 1627 O O . ASN A 1 203 ? 13.310 -2.970 21.118 1.00 68.38 203 ASN A O 1
ATOM 1631 N N . SER A 1 204 ? 11.773 -2.073 19.755 1.00 64.25 204 SER A N 1
ATOM 1632 C CA . SER A 1 204 ? 12.574 -0.927 19.344 1.00 64.25 204 SER A CA 1
ATOM 1633 C C . SER A 1 204 ? 12.216 0.253 20.225 1.00 64.25 204 SER A C 1
ATOM 1635 O O . SER A 1 204 ? 11.043 0.454 20.562 1.00 64.25 204 SER A O 1
ATOM 1637 N N . THR A 1 205 ? 13.218 1.055 20.557 1.00 70.19 205 THR A N 1
ATOM 1638 C CA . THR A 1 205 ? 12.973 2.411 21.046 1.00 70.19 205 THR A CA 1
ATOM 1639 C C . THR A 1 205 ? 12.229 3.230 19.983 1.00 70.19 205 THR A C 1
ATOM 1641 O O . THR A 1 205 ? 12.217 2.888 18.797 1.00 70.19 205 THR A O 1
ATOM 1644 N N . GLU A 1 206 ? 11.567 4.310 20.399 1.00 68.12 206 GLU A N 1
ATOM 1645 C CA . GLU A 1 206 ? 10.816 5.173 19.478 1.00 68.12 206 GLU A CA 1
ATOM 1646 C C . GLU A 1 206 ? 11.729 5.802 18.405 1.00 68.12 206 GLU A C 1
ATOM 1648 O O . GLU A 1 206 ? 11.342 5.882 17.240 1.00 68.12 206 GLU A O 1
ATOM 1653 N N . GLU A 1 207 ? 12.979 6.123 18.760 1.00 70.44 207 GLU A N 1
ATOM 1654 C CA . GLU A 1 207 ? 13.996 6.630 17.828 1.00 70.44 207 GLU A CA 1
ATOM 1655 C C . GLU A 1 207 ? 14.411 5.588 16.777 1.00 70.44 207 GLU A C 1
ATOM 1657 O O . GLU A 1 207 ? 14.390 5.877 15.581 1.00 70.44 207 GLU A O 1
ATOM 1662 N N . GLU A 1 208 ? 14.723 4.352 17.183 1.00 71.38 208 GLU A N 1
ATOM 1663 C CA . GLU A 1 208 ? 15.106 3.275 16.252 1.00 71.38 208 GLU A CA 1
ATOM 1664 C C . GLU A 1 208 ? 13.976 2.922 15.280 1.00 71.38 208 GLU A C 1
ATOM 1666 O O . GLU A 1 208 ? 14.212 2.599 14.111 1.00 71.38 208 GLU A O 1
ATOM 1671 N N . LEU A 1 209 ? 12.734 2.993 15.759 1.00 68.38 209 LEU A N 1
ATOM 1672 C CA . LEU A 1 209 ? 11.545 2.809 14.943 1.00 68.38 209 LEU A CA 1
ATOM 1673 C C . LEU A 1 209 ? 11.427 3.900 13.874 1.00 68.38 209 LEU A C 1
ATOM 1675 O O . LEU A 1 209 ? 11.169 3.594 12.705 1.00 68.38 209 LEU A O 1
ATOM 1679 N N . ASP A 1 210 ? 11.572 5.164 14.263 1.00 71.50 210 ASP A N 1
ATOM 1680 C CA . ASP A 1 210 ? 11.460 6.281 13.332 1.00 71.50 210 ASP A CA 1
ATOM 1681 C C . ASP A 1 210 ? 12.610 6.289 12.319 1.00 71.50 210 ASP A C 1
ATOM 1683 O O . ASP A 1 210 ? 12.364 6.501 11.126 1.00 71.50 210 ASP A O 1
ATOM 1687 N N . ASP A 1 211 ? 13.823 5.922 12.735 1.00 77.75 211 ASP A N 1
ATOM 1688 C CA . ASP A 1 211 ? 14.961 5.711 11.839 1.00 77.75 211 ASP A CA 1
ATOM 1689 C C . ASP A 1 211 ? 14.723 4.554 10.866 1.00 77.75 211 ASP A C 1
ATOM 1691 O O . ASP A 1 211 ? 14.977 4.686 9.662 1.00 77.75 211 ASP A O 1
ATOM 1695 N N . LEU A 1 212 ? 14.186 3.425 11.335 1.00 77.12 212 LEU A N 1
ATOM 1696 C CA . LEU A 1 212 ? 13.823 2.301 10.474 1.00 77.12 212 LEU A CA 1
ATOM 1697 C C . LEU A 1 212 ? 12.784 2.731 9.431 1.00 77.12 212 LEU A C 1
ATOM 1699 O O . LEU A 1 212 ? 12.958 2.472 8.239 1.00 77.12 212 LEU A O 1
ATOM 1703 N N . ILE A 1 213 ? 11.717 3.417 9.847 1.00 72.50 213 ILE A N 1
ATOM 1704 C CA . ILE A 1 213 ? 10.658 3.888 8.945 1.00 72.50 213 ILE A CA 1
ATOM 1705 C C . ILE A 1 213 ? 11.212 4.904 7.937 1.00 72.50 213 ILE A C 1
ATOM 1707 O O . ILE A 1 213 ? 10.924 4.807 6.735 1.00 72.50 213 ILE A O 1
ATOM 1711 N N . SER A 1 214 ? 12.032 5.847 8.401 1.00 76.50 214 SER A N 1
ATOM 1712 C CA . SER A 1 214 ? 12.699 6.854 7.575 1.00 76.50 214 SER A CA 1
ATOM 1713 C C . SER A 1 214 ? 13.603 6.206 6.523 1.00 76.50 214 SER A C 1
ATOM 1715 O O . SER A 1 214 ? 13.516 6.522 5.329 1.00 76.50 214 SER A O 1
ATOM 1717 N N . ASN A 1 215 ? 14.404 5.218 6.924 1.00 81.69 215 ASN A N 1
ATOM 1718 C CA . ASN A 1 215 ? 15.273 4.464 6.029 1.00 81.69 215 ASN A CA 1
ATOM 1719 C C . ASN A 1 215 ? 14.474 3.621 5.032 1.00 81.69 215 ASN A C 1
ATOM 1721 O O . ASN A 1 215 ? 14.747 3.679 3.833 1.00 81.69 215 ASN A O 1
ATOM 1725 N N . ILE A 1 216 ? 13.437 2.901 5.472 1.00 79.38 216 ILE A N 1
ATOM 1726 C CA . ILE A 1 216 ? 12.553 2.142 4.572 1.00 79.38 216 ILE A CA 1
ATOM 1727 C C . ILE A 1 216 ? 11.949 3.072 3.516 1.00 79.38 216 ILE A C 1
ATOM 1729 O O . ILE A 1 216 ? 11.956 2.743 2.327 1.00 79.38 216 ILE A O 1
ATOM 1733 N N . SER A 1 217 ? 11.458 4.244 3.923 1.00 72.44 217 SER A N 1
ATOM 1734 C CA . SER A 1 217 ? 10.945 5.259 3.002 1.00 72.44 217 SER A CA 1
ATOM 1735 C C . SER A 1 217 ? 12.031 5.708 2.018 1.00 72.44 217 SER A C 1
ATOM 1737 O O . SER A 1 217 ? 11.828 5.668 0.801 1.00 72.44 217 SER A O 1
ATOM 1739 N N . THR A 1 218 ? 13.215 6.068 2.515 1.00 74.50 218 THR A N 1
ATOM 1740 C CA . THR A 1 218 ? 14.350 6.531 1.705 1.00 74.50 218 THR A CA 1
ATOM 1741 C C . THR A 1 218 ? 14.776 5.487 0.673 1.00 74.50 218 THR A C 1
ATOM 1743 O O . THR A 1 218 ? 14.813 5.787 -0.524 1.00 74.50 218 THR A O 1
ATOM 1746 N N . TYR A 1 219 ? 15.006 4.241 1.088 1.00 75.75 219 TYR A N 1
ATOM 1747 C CA . TYR A 1 219 ? 15.434 3.157 0.202 1.00 75.75 219 TYR A CA 1
ATOM 1748 C C . TYR A 1 219 ? 14.338 2.715 -0.769 1.00 75.75 219 TYR A C 1
ATOM 1750 O O . TYR A 1 219 ? 14.625 2.441 -1.936 1.00 75.75 219 TYR A O 1
ATOM 1758 N N . SER A 1 220 ? 13.070 2.711 -0.344 1.00 68.44 220 SER A N 1
ATOM 1759 C CA . SER A 1 220 ? 11.955 2.408 -1.245 1.00 68.44 220 SER A CA 1
ATOM 1760 C C . SER A 1 220 ? 11.782 3.474 -2.331 1.00 68.44 220 SER A C 1
ATOM 1762 O O . SER A 1 220 ? 11.312 3.151 -3.420 1.00 68.44 220 SER A O 1
ATOM 1764 N N . ASN A 1 221 ? 12.159 4.728 -2.061 1.00 61.59 221 ASN A N 1
ATOM 1765 C CA . ASN A 1 221 ? 12.128 5.822 -3.037 1.00 61.59 221 ASN A CA 1
ATOM 1766 C C . ASN A 1 221 ? 13.409 5.906 -3.889 1.00 61.59 221 ASN A C 1
ATOM 1768 O O . ASN A 1 221 ? 13.376 6.473 -4.982 1.00 61.59 221 ASN A O 1
ATOM 1772 N N . ALA A 1 222 ? 14.527 5.358 -3.403 1.00 59.12 222 ALA A N 1
ATOM 1773 C CA . ALA A 1 222 ? 15.806 5.309 -4.112 1.00 59.12 222 ALA A CA 1
ATOM 1774 C C . ALA A 1 222 ? 15.836 4.260 -5.241 1.00 59.12 222 ALA A C 1
ATOM 1776 O O . ALA A 1 222 ? 16.693 4.333 -6.126 1.00 59.12 222 ALA A O 1
ATOM 1777 N N . GLN A 1 223 ? 14.891 3.309 -5.261 1.00 58.38 223 GLN A N 1
ATOM 1778 C CA . GLN A 1 223 ? 14.663 2.443 -6.420 1.00 58.38 223 GLN A CA 1
ATOM 1779 C C . GLN A 1 223 ? 14.146 3.294 -7.593 1.00 58.38 223 GLN A C 1
ATOM 1781 O O . GLN A 1 223 ? 12.963 3.606 -7.715 1.00 58.38 223 GLN A O 1
ATOM 1786 N N . ASN A 1 224 ? 15.089 3.745 -8.419 1.00 51.31 224 ASN A N 1
ATOM 1787 C CA . ASN A 1 224 ? 14.890 4.714 -9.490 1.00 51.31 224 ASN A CA 1
ATOM 1788 C C . ASN A 1 224 ? 13.730 4.377 -10.440 1.00 51.31 224 ASN A C 1
ATOM 1790 O O . ASN A 1 224 ? 13.495 3.230 -10.818 1.00 51.31 224 ASN A O 1
ATOM 1794 N N . LYS A 1 225 ? 13.090 5.432 -10.954 1.00 53.44 225 LYS A N 1
ATOM 1795 C CA . LYS A 1 225 ? 12.202 5.368 -12.117 1.00 53.44 225 LYS A CA 1
ATOM 1796 C C . LYS A 1 225 ? 13.017 4.962 -13.349 1.00 53.44 225 LYS A C 1
ATOM 1798 O O . LYS A 1 225 ? 13.735 5.788 -13.909 1.00 53.44 225 LYS A O 1
ATOM 1803 N N . VAL A 1 226 ? 12.878 3.713 -13.788 1.00 52.31 226 VAL A N 1
ATOM 1804 C CA . VAL A 1 226 ? 13.361 3.273 -15.105 1.00 52.31 226 VAL A CA 1
ATOM 1805 C C . VAL A 1 226 ? 12.683 4.147 -16.163 1.00 52.31 226 VAL A C 1
ATOM 1807 O O . VAL A 1 226 ? 11.455 4.296 -16.169 1.00 52.31 226 VAL A O 1
ATOM 1810 N N . SER A 1 227 ? 13.463 4.803 -17.023 1.00 54.78 227 SER A N 1
ATOM 1811 C CA . SER A 1 227 ? 12.888 5.690 -18.032 1.00 54.78 227 SER A CA 1
ATOM 1812 C C . SER A 1 227 ? 12.185 4.869 -19.123 1.00 54.78 227 SER A C 1
ATOM 1814 O O . SER A 1 227 ? 12.521 3.713 -19.379 1.00 54.78 227 SER A O 1
ATOM 1816 N N . LYS A 1 228 ? 11.210 5.459 -19.831 1.00 58.97 228 LYS A N 1
ATOM 1817 C CA . LYS A 1 228 ? 10.601 4.794 -21.004 1.00 58.97 228 LYS A CA 1
ATOM 1818 C C . LYS A 1 228 ? 11.643 4.464 -22.084 1.00 58.97 228 LYS A C 1
ATOM 1820 O O . LYS A 1 228 ? 11.419 3.551 -22.873 1.00 58.97 228 LYS A O 1
ATOM 1825 N N . VAL A 1 229 ? 12.756 5.202 -22.114 1.00 55.91 229 VAL A N 1
ATOM 1826 C CA . VAL A 1 229 ? 13.896 4.959 -23.006 1.00 55.91 229 VAL A CA 1
ATOM 1827 C C . VAL A 1 229 ? 14.607 3.663 -22.609 1.00 55.91 229 VAL A C 1
ATOM 1829 O O . VAL A 1 229 ? 14.811 2.811 -23.468 1.00 55.91 229 VAL A O 1
ATOM 1832 N N . ASP A 1 230 ? 14.842 3.441 -21.312 1.00 57.47 230 ASP A N 1
ATOM 1833 C CA . ASP A 1 230 ? 15.439 2.198 -20.799 1.00 57.47 230 ASP A CA 1
ATOM 1834 C C . ASP A 1 230 ? 14.544 0.972 -21.069 1.00 57.47 230 ASP A C 1
ATOM 1836 O O . ASP A 1 230 ? 15.041 -0.102 -21.408 1.00 57.47 230 ASP A O 1
ATOM 1840 N N . LEU A 1 231 ? 13.214 1.127 -21.005 1.00 57.31 231 LEU A N 1
ATOM 1841 C CA . LEU A 1 231 ? 12.253 0.063 -21.351 1.00 57.31 231 LEU A CA 1
ATOM 1842 C C . LEU A 1 231 ? 12.179 -0.215 -22.862 1.00 57.31 231 LEU A C 1
ATOM 1844 O O . LEU A 1 231 ? 11.907 -1.345 -23.271 1.00 57.31 231 LEU A O 1
ATOM 1848 N N . ARG A 1 232 ? 12.434 0.797 -23.704 1.00 61.16 232 ARG A N 1
ATOM 1849 C CA . ARG A 1 232 ? 12.483 0.643 -25.165 1.00 61.16 232 ARG A CA 1
ATOM 1850 C C . ARG A 1 232 ? 13.757 -0.032 -25.658 1.00 61.16 232 ARG A C 1
ATOM 1852 O O . ARG A 1 232 ? 13.764 -0.423 -26.817 1.00 61.16 232 ARG A O 1
ATOM 1859 N N . SER A 1 233 ? 14.767 -0.257 -24.815 1.00 58.97 233 SER A N 1
ATOM 1860 C CA . SER A 1 233 ? 16.035 -0.940 -25.151 1.00 58.97 233 SER A CA 1
ATOM 1861 C C . SER A 1 233 ? 15.888 -2.315 -25.837 1.00 58.97 233 SER A C 1
ATOM 1863 O O . SER A 1 233 ? 16.838 -2.798 -26.459 1.00 58.97 233 SER A O 1
ATOM 1865 N N . ARG A 1 234 ? 14.700 -2.940 -25.759 1.00 61.31 234 ARG A N 1
ATOM 1866 C CA . ARG A 1 234 ? 14.318 -4.191 -26.447 1.00 61.31 234 ARG A CA 1
ATOM 1867 C C . ARG A 1 234 ? 13.708 -4.001 -27.848 1.00 61.31 234 ARG A C 1
ATOM 1869 O O . ARG A 1 234 ? 13.314 -4.975 -28.478 1.00 61.31 234 ARG A O 1
ATOM 1876 N N . SER A 1 235 ? 13.604 -2.770 -28.343 1.00 80.25 235 SER A N 1
ATOM 1877 C CA . SER A 1 235 ? 13.149 -2.464 -29.704 1.00 80.25 235 SER A CA 1
ATOM 1878 C C . SER A 1 235 ? 14.078 -3.104 -30.741 1.00 80.25 235 SER A C 1
ATOM 1880 O O . SER A 1 235 ? 15.301 -2.983 -30.656 1.00 80.25 235 SER A O 1
ATOM 1882 N N . SER A 1 236 ? 13.487 -3.744 -31.757 1.00 81.50 236 SER A N 1
ATOM 1883 C CA . SER A 1 236 ? 14.229 -4.350 -32.875 1.00 81.50 236 SER A CA 1
ATOM 1884 C C . SER A 1 236 ? 15.146 -3.346 -33.587 1.00 81.50 236 SER A C 1
ATOM 1886 O O . SER A 1 236 ? 16.253 -3.692 -33.992 1.00 81.50 236 SER A O 1
ATOM 1888 N N . GLN A 1 237 ? 14.725 -2.082 -33.679 1.00 84.50 237 GLN A N 1
ATOM 1889 C CA . GLN A 1 237 ? 15.509 -0.993 -34.254 1.00 84.50 237 GLN A CA 1
ATOM 1890 C C . GLN A 1 237 ? 16.756 -0.688 -33.411 1.00 84.50 237 GLN A C 1
ATOM 1892 O O . GLN A 1 237 ? 17.853 -0.579 -33.952 1.00 84.50 237 GLN A O 1
ATOM 1897 N N . LEU A 1 238 ? 16.612 -0.611 -32.085 1.00 84.38 238 LEU A N 1
ATOM 1898 C CA . LEU A 1 238 ? 17.737 -0.345 -31.182 1.00 84.38 238 LEU A CA 1
ATOM 1899 C C . LEU A 1 238 ? 18.724 -1.518 -31.117 1.00 84.38 238 LEU A C 1
ATOM 1901 O O . LEU A 1 238 ? 19.924 -1.295 -30.974 1.00 84.38 238 LEU A O 1
ATOM 1905 N N . LEU A 1 239 ? 18.243 -2.757 -31.270 1.00 83.88 239 LEU A N 1
ATOM 1906 C CA . LEU A 1 239 ? 19.102 -3.939 -31.399 1.00 83.88 239 LEU A CA 1
ATOM 1907 C C . LEU A 1 239 ? 19.947 -3.892 -32.679 1.00 83.88 239 LEU A C 1
ATOM 1909 O O . LEU A 1 239 ? 21.143 -4.170 -32.623 1.00 83.88 239 LEU A O 1
ATOM 1913 N N . LYS A 1 240 ? 19.361 -3.475 -33.809 1.00 86.06 240 LYS A N 1
ATOM 1914 C CA . LYS A 1 240 ? 20.103 -3.292 -35.068 1.00 86.06 240 LYS A CA 1
ATOM 1915 C C . LYS A 1 240 ? 21.180 -2.216 -34.943 1.00 86.06 240 LYS A C 1
ATOM 1917 O O . LYS A 1 240 ? 22.318 -2.458 -35.324 1.00 86.06 240 LYS A O 1
ATOM 1922 N N . ILE A 1 241 ? 20.852 -1.060 -34.363 1.00 87.88 241 ILE A N 1
ATOM 1923 C CA . ILE A 1 241 ? 21.827 0.025 -34.156 1.00 87.88 241 ILE A CA 1
ATOM 1924 C C . ILE A 1 241 ? 22.957 -0.433 -33.223 1.00 87.88 241 ILE A C 1
ATOM 1926 O O . ILE A 1 241 ? 24.122 -0.150 -33.490 1.00 87.88 241 ILE A O 1
ATOM 1930 N N . LYS A 1 242 ? 22.638 -1.196 -32.169 1.00 88.62 242 LYS A N 1
ATOM 1931 C CA . LYS A 1 242 ? 23.655 -1.774 -31.283 1.00 88.62 242 LYS A CA 1
ATOM 1932 C C . LYS A 1 242 ? 24.597 -2.716 -32.027 1.00 88.62 242 LYS A C 1
ATOM 1934 O O . LYS A 1 242 ? 25.807 -2.566 -31.897 1.00 88.62 242 LYS A O 1
ATOM 1939 N N . SER A 1 243 ? 24.047 -3.631 -32.820 1.00 86.62 243 SER A N 1
ATOM 1940 C CA . SER A 1 243 ? 24.840 -4.552 -33.636 1.00 86.62 243 SER A CA 1
ATOM 1941 C C . SER A 1 243 ? 25.763 -3.795 -34.597 1.00 86.62 243 SER A C 1
ATOM 1943 O O . SER A 1 243 ? 26.949 -4.102 -34.658 1.00 86.62 243 SER A O 1
ATOM 1945 N N . LEU A 1 244 ? 25.265 -2.736 -35.247 1.00 87.81 244 LEU A N 1
ATOM 1946 C CA . LEU A 1 244 ? 26.083 -1.877 -36.109 1.00 87.81 244 LEU A CA 1
ATOM 1947 C C . LEU A 1 244 ? 27.202 -1.162 -35.339 1.00 87.81 244 LEU A C 1
ATOM 1949 O O . LEU A 1 244 ? 28.301 -1.036 -35.867 1.00 87.81 244 LEU A O 1
ATOM 1953 N N . SER A 1 245 ? 26.964 -0.737 -34.095 1.00 86.94 245 SER A N 1
ATOM 1954 C CA . SER A 1 245 ? 28.008 -0.109 -33.266 1.00 86.94 245 SER A CA 1
ATOM 1955 C C . SER A 1 245 ? 29.156 -1.056 -32.906 1.00 86.94 245 SER A C 1
ATOM 1957 O O . SER A 1 245 ? 30.27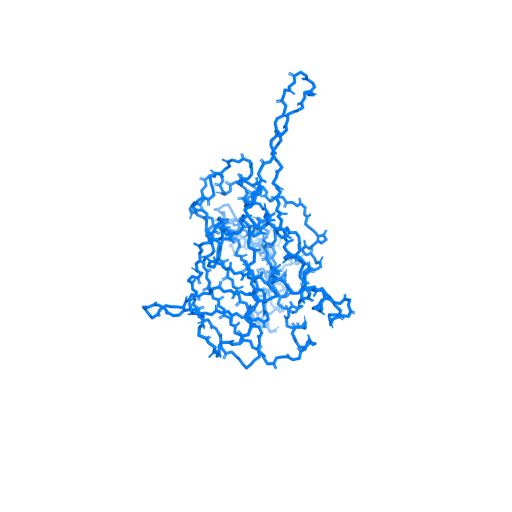1 -0.618 -32.639 1.00 86.94 245 SER A O 1
ATOM 1959 N N . GLU A 1 246 ? 28.903 -2.365 -32.923 1.00 82.81 246 GLU A N 1
ATOM 1960 C CA . GLU A 1 246 ? 29.908 -3.388 -32.629 1.00 82.81 246 GLU A CA 1
ATOM 1961 C C . GLU A 1 246 ? 30.632 -3.874 -33.890 1.00 82.81 246 GLU A C 1
ATOM 1963 O O . GLU A 1 246 ? 31.784 -4.299 -33.798 1.00 82.81 246 GLU A O 1
ATOM 1968 N N . SER A 1 247 ? 29.989 -3.782 -35.060 1.00 83.62 247 SER A N 1
ATOM 1969 C CA . SER A 1 247 ? 30.518 -4.299 -36.327 1.00 83.62 247 SER A CA 1
ATOM 1970 C C . SER A 1 247 ? 31.054 -3.232 -37.287 1.00 83.62 247 SER A C 1
ATOM 1972 O O . SER A 1 247 ? 31.800 -3.575 -38.201 1.00 83.62 247 SER A O 1
ATOM 1974 N N . VAL A 1 248 ? 30.675 -1.958 -37.133 1.00 84.06 248 VAL A N 1
ATOM 1975 C CA . VAL A 1 248 ? 31.016 -0.876 -38.073 1.00 84.06 248 VAL A CA 1
ATOM 1976 C C . VAL A 1 248 ? 31.916 0.157 -37.407 1.00 84.06 248 VAL A C 1
ATOM 1978 O O . VAL A 1 248 ? 31.584 0.725 -36.369 1.00 84.06 248 VAL A O 1
ATOM 1981 N N . VAL A 1 249 ? 33.045 0.448 -38.047 1.00 83.19 249 VAL A N 1
ATOM 1982 C CA . VAL A 1 249 ? 33.971 1.513 -37.646 1.00 83.19 249 VAL A CA 1
ATOM 1983 C C . VAL A 1 249 ? 33.581 2.813 -38.357 1.00 83.19 249 VAL A C 1
ATOM 1985 O O . VAL A 1 249 ? 33.066 2.780 -39.474 1.00 83.19 249 VAL A O 1
ATOM 1988 N N . SER A 1 250 ? 33.797 3.969 -37.727 1.00 79.62 250 SER A N 1
ATOM 1989 C CA . SER A 1 250 ? 33.571 5.259 -38.384 1.00 79.62 250 SER A CA 1
ATOM 1990 C C . SER A 1 250 ? 34.494 5.437 -39.605 1.00 79.62 250 SER A C 1
ATOM 1992 O O . SER A 1 250 ? 35.564 4.827 -39.661 1.00 79.62 250 SER A O 1
ATOM 1994 N N . PRO A 1 251 ? 34.171 6.353 -40.541 1.00 80.19 251 PRO A N 1
ATOM 1995 C CA . PRO A 1 251 ? 35.075 6.723 -41.638 1.00 80.19 251 PRO A CA 1
ATOM 1996 C C . PRO A 1 251 ? 36.455 7.219 -41.173 1.00 80.19 251 PRO A C 1
ATOM 1998 O O . PRO A 1 251 ? 37.420 7.180 -41.924 1.00 80.19 251 PRO A O 1
ATOM 2001 N N . THR A 1 252 ? 36.558 7.669 -39.918 1.00 80.00 252 THR A N 1
ATOM 2002 C CA . THR A 1 252 ? 37.806 8.102 -39.272 1.00 80.00 252 THR A CA 1
ATOM 2003 C C . THR A 1 252 ? 38.574 6.961 -38.590 1.00 80.00 252 THR A C 1
ATOM 2005 O O . THR A 1 252 ? 39.557 7.219 -37.898 1.00 80.00 252 THR A O 1
ATOM 2008 N N . GLY A 1 253 ? 38.130 5.708 -38.739 1.00 78.62 253 GLY A N 1
ATOM 2009 C CA . GLY A 1 253 ? 38.775 4.527 -38.158 1.00 78.62 253 GLY A CA 1
ATOM 2010 C C . GLY A 1 253 ? 38.525 4.330 -36.656 1.00 78.62 253 GLY A C 1
ATOM 2011 O O . GLY A 1 253 ? 39.143 3.463 -36.042 1.00 78.62 253 GLY A O 1
ATOM 2012 N N . ARG A 1 254 ? 37.621 5.107 -36.043 1.00 78.50 254 ARG A N 1
ATOM 2013 C CA . ARG A 1 254 ? 37.297 5.021 -34.608 1.00 78.50 254 ARG A CA 1
ATOM 2014 C C . ARG A 1 254 ? 36.044 4.177 -34.383 1.00 78.50 254 ARG A C 1
ATOM 2016 O O . ARG A 1 254 ? 35.082 4.263 -35.147 1.00 78.50 254 ARG A O 1
ATOM 2023 N N . LYS A 1 255 ? 36.022 3.367 -33.320 1.00 83.75 255 LYS A N 1
ATOM 2024 C CA . LYS A 1 255 ? 34.789 2.669 -32.924 1.00 83.75 255 LYS A CA 1
ATOM 2025 C C . LYS A 1 255 ? 33.837 3.672 -32.284 1.00 83.75 255 LYS A C 1
ATOM 2027 O O . LYS A 1 255 ? 34.273 4.665 -31.718 1.00 83.75 255 LYS A O 1
ATOM 2032 N N . TRP A 1 256 ? 32.542 3.415 -32.356 1.00 85.75 256 TRP A N 1
ATOM 2033 C CA . TRP A 1 256 ? 31.515 4.206 -31.682 1.00 85.75 256 TRP A CA 1
ATOM 2034 C C . TRP A 1 256 ? 30.680 3.261 -30.827 1.00 85.75 256 TRP A C 1
ATOM 2036 O O . TRP A 1 256 ? 30.517 2.093 -31.166 1.00 85.75 256 TRP A O 1
ATOM 2046 N N . PHE A 1 257 ? 30.204 3.731 -29.677 1.00 86.06 257 PHE A N 1
ATOM 2047 C CA . PHE A 1 257 ? 29.420 2.900 -28.772 1.00 86.06 257 PHE A CA 1
ATOM 2048 C C . PHE A 1 257 ? 27.990 3.404 -28.717 1.00 86.06 257 PHE A C 1
ATOM 2050 O O . PHE A 1 257 ? 27.743 4.555 -28.363 1.00 86.06 257 PHE A O 1
ATOM 2057 N N . PHE A 1 258 ? 27.041 2.527 -29.026 1.00 87.31 258 PHE A N 1
ATOM 2058 C CA . PHE A 1 258 ? 25.637 2.803 -28.781 1.00 87.31 258 PHE A CA 1
ATOM 2059 C C . PHE A 1 258 ? 25.217 2.209 -27.432 1.00 87.31 258 PHE A C 1
ATOM 2061 O O . PHE A 1 258 ? 25.222 0.984 -27.258 1.00 87.31 258 PHE A O 1
ATOM 2068 N N . GLU A 1 259 ? 24.863 3.071 -26.475 1.00 85.50 259 GLU A N 1
ATOM 2069 C CA . GLU A 1 259 ? 24.199 2.661 -25.233 1.00 85.50 259 GLU A CA 1
ATOM 2070 C C . GLU A 1 259 ? 22.702 2.450 -25.501 1.00 85.50 259 GLU A C 1
ATOM 2072 O O . GLU A 1 259 ? 21.978 3.398 -25.803 1.00 85.50 259 GLU A O 1
ATOM 2077 N N . ARG A 1 260 ? 22.209 1.213 -25.365 1.00 82.19 260 ARG A N 1
ATOM 2078 C CA . ARG A 1 260 ? 20.762 0.926 -25.422 1.00 82.19 260 ARG A CA 1
ATO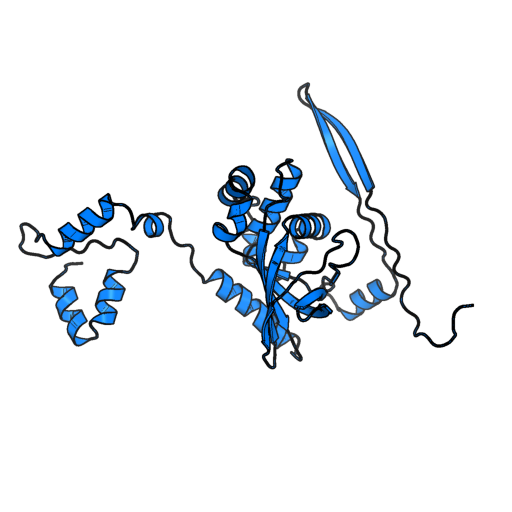M 2079 C C . ARG A 1 260 ? 20.067 1.220 -24.099 1.00 82.19 260 ARG A C 1
ATOM 2081 O O . ARG A 1 260 ? 18.874 1.514 -24.089 1.00 82.19 260 ARG A O 1
ATOM 2088 N N . SER A 1 261 ? 20.794 1.081 -22.997 1.00 75.50 261 SER A N 1
ATOM 2089 C CA . SER A 1 261 ? 20.335 1.368 -21.638 1.00 75.50 261 SER A CA 1
ATOM 2090 C C . SER A 1 261 ? 21.354 2.249 -20.938 1.00 75.50 261 SER A C 1
ATOM 2092 O O . SER A 1 261 ? 22.558 2.032 -21.091 1.00 75.50 261 SER A O 1
ATOM 2094 N N . LYS A 1 262 ? 20.880 3.212 -20.145 1.00 76.94 262 LYS A N 1
ATOM 2095 C CA . LYS A 1 262 ? 21.757 4.170 -19.470 1.00 76.94 262 LYS A CA 1
ATOM 2096 C C . LYS A 1 262 ? 22.832 3.457 -18.640 1.00 76.94 262 LYS A C 1
ATOM 2098 O O . LYS A 1 262 ? 22.510 2.668 -17.753 1.00 76.94 262 LYS A O 1
ATOM 2103 N N . GLY A 1 263 ? 24.102 3.781 -18.889 1.00 78.06 263 GLY A N 1
ATOM 2104 C CA . GLY A 1 263 ? 25.231 3.253 -18.118 1.00 78.06 263 GLY A CA 1
ATOM 2105 C C . GLY A 1 263 ? 25.743 1.889 -18.584 1.00 78.06 263 GLY A C 1
ATOM 2106 O O . GLY A 1 263 ? 26.573 1.294 -17.898 1.00 78.06 263 GLY A O 1
ATOM 2107 N N . GLU A 1 264 ? 25.296 1.401 -19.742 1.00 83.44 264 GLU A N 1
ATOM 2108 C CA . GLU A 1 264 ? 25.805 0.175 -20.367 1.00 83.44 264 GLU A CA 1
ATOM 2109 C C . GLU A 1 264 ? 27.322 0.240 -20.620 1.00 83.44 264 GLU A C 1
ATOM 2111 O O . GLU A 1 264 ? 28.034 -0.727 -20.340 1.00 83.44 264 GLU A O 1
ATOM 2116 N N . PHE A 1 265 ? 27.850 1.385 -21.069 1.00 85.56 265 PHE A N 1
ATOM 2117 C CA . PHE A 1 265 ? 29.288 1.579 -21.261 1.00 85.56 265 PHE A CA 1
ATOM 2118 C C . PHE A 1 265 ? 30.027 1.585 -19.924 1.00 85.56 265 PHE A C 1
ATOM 2120 O O . PHE A 1 265 ? 31.045 0.916 -19.773 1.00 85.56 265 PHE A O 1
ATOM 2127 N N . ASN A 1 266 ? 29.479 2.260 -18.910 1.00 84.62 266 ASN A N 1
ATOM 2128 C CA . ASN A 1 266 ? 30.060 2.264 -17.565 1.00 84.62 266 ASN A CA 1
ATOM 2129 C C . ASN A 1 266 ? 30.123 0.855 -16.962 1.00 84.62 266 ASN A C 1
ATOM 2131 O O . ASN A 1 266 ? 31.108 0.511 -16.310 1.00 84.62 266 ASN A O 1
ATOM 2135 N N . THR A 1 267 ? 29.106 0.027 -17.193 1.00 83.94 267 THR A N 1
ATOM 2136 C CA . THR A 1 267 ? 29.117 -1.388 -16.801 1.00 83.94 267 THR A CA 1
ATOM 2137 C C . THR A 1 267 ? 30.203 -2.154 -17.552 1.00 83.94 267 THR A C 1
ATOM 2139 O O . THR A 1 267 ? 30.971 -2.882 -16.926 1.00 83.94 267 THR A O 1
ATOM 2142 N N . LYS A 1 268 ? 30.348 -1.929 -18.865 1.00 83.38 268 LYS A N 1
ATOM 2143 C CA . LYS A 1 268 ? 31.429 -2.512 -19.677 1.00 83.38 268 LYS A CA 1
ATOM 2144 C C . LYS A 1 268 ? 32.820 -2.131 -19.149 1.00 83.38 268 LYS A C 1
ATOM 2146 O O . LYS A 1 268 ? 33.686 -2.997 -19.056 1.00 83.38 268 LYS A O 1
ATOM 2151 N N . LEU A 1 269 ? 33.022 -0.876 -18.739 1.00 85.38 269 LEU A N 1
ATOM 2152 C CA . LEU A 1 269 ? 34.270 -0.416 -18.117 1.00 85.38 269 LEU A CA 1
ATOM 2153 C C . LEU A 1 269 ? 34.525 -1.077 -16.754 1.00 85.38 269 LEU A C 1
ATOM 2155 O O . LEU A 1 269 ? 35.663 -1.442 -16.470 1.00 85.38 269 LEU A O 1
ATOM 2159 N N . ARG A 1 270 ? 33.490 -1.257 -15.918 1.00 84.19 270 ARG A N 1
ATOM 2160 C CA . ARG A 1 270 ? 33.623 -1.936 -14.614 1.00 84.19 270 ARG A CA 1
ATOM 2161 C C . ARG A 1 270 ? 33.998 -3.406 -14.768 1.00 84.19 270 ARG A C 1
ATOM 2163 O O . ARG A 1 270 ? 34.894 -3.864 -14.070 1.00 84.19 270 ARG A O 1
ATOM 2170 N N . ILE A 1 271 ? 33.351 -4.119 -15.692 1.00 83.56 271 ILE A N 1
ATOM 2171 C CA . ILE A 1 271 ? 33.643 -5.534 -15.976 1.00 83.56 271 ILE A CA 1
ATOM 2172 C C . ILE A 1 271 ? 35.090 -5.707 -16.456 1.00 83.56 271 ILE A C 1
ATOM 2174 O O . ILE A 1 271 ? 35.745 -6.682 -16.109 1.00 83.56 271 ILE A O 1
ATOM 2178 N N . ALA A 1 272 ? 35.609 -4.751 -17.229 1.00 81.94 272 ALA A N 1
ATOM 2179 C CA . ALA A 1 272 ? 36.960 -4.815 -17.777 1.00 81.94 272 ALA A CA 1
ATOM 2180 C C . ALA A 1 272 ? 38.085 -4.536 -16.754 1.00 81.94 272 ALA A C 1
ATOM 2182 O O . ALA A 1 272 ? 39.256 -4.748 -17.076 1.00 81.94 272 ALA A O 1
ATOM 2183 N N . GLY A 1 273 ? 37.758 -4.052 -15.549 1.00 80.38 273 GLY A N 1
ATOM 2184 C CA . GLY A 1 273 ? 38.735 -3.691 -14.515 1.00 80.38 273 GLY A CA 1
ATOM 2185 C C . GLY A 1 273 ? 39.653 -2.516 -14.897 1.00 80.38 273 GLY A C 1
ATOM 2186 O O . GLY A 1 273 ? 39.543 -1.930 -15.975 1.00 80.38 273 GLY A O 1
ATOM 2187 N N . SER A 1 274 ? 40.586 -2.151 -14.009 1.00 74.56 274 SER A N 1
ATOM 2188 C CA . SER A 1 274 ? 41.454 -0.968 -14.176 1.00 74.56 274 SER A CA 1
ATOM 2189 C C . SER A 1 274 ? 42.331 -1.021 -15.435 1.00 74.56 274 SER A C 1
ATOM 2191 O O . SER A 1 274 ? 42.477 -0.018 -16.133 1.00 74.56 274 SER A O 1
ATOM 2193 N N . SER A 1 275 ? 42.869 -2.196 -15.769 1.00 71.94 275 SER A N 1
ATOM 2194 C CA . SER A 1 275 ? 43.721 -2.429 -16.943 1.00 71.94 275 SER A CA 1
ATOM 2195 C C . SER A 1 275 ? 42.930 -2.424 -18.259 1.00 71.94 275 SER A C 1
ATOM 2197 O O . SER A 1 275 ? 43.413 -1.913 -19.269 1.00 71.94 275 SER A O 1
ATOM 2199 N N . GLY A 1 276 ? 41.694 -2.936 -18.263 1.00 77.31 276 GLY A N 1
ATOM 2200 C CA . GLY A 1 276 ? 40.826 -2.945 -19.444 1.00 77.31 276 GLY A CA 1
ATOM 2201 C C . GLY A 1 276 ? 40.116 -1.613 -19.701 1.00 77.31 276 GLY A C 1
ATOM 2202 O O . GLY A 1 276 ? 39.853 -1.277 -20.856 1.00 77.31 276 GLY A O 1
ATOM 2203 N N . LYS A 1 277 ? 39.871 -0.814 -18.655 1.00 81.12 277 LYS A N 1
ATOM 2204 C CA . LYS A 1 277 ? 39.225 0.503 -18.747 1.00 81.12 277 LYS A CA 1
ATOM 2205 C C . LYS A 1 277 ? 39.979 1.464 -19.671 1.00 81.12 277 LYS A C 1
ATOM 2207 O O . LYS A 1 277 ? 39.379 1.998 -20.598 1.00 81.12 277 LYS A O 1
ATOM 2212 N N . CYS A 1 278 ? 41.293 1.616 -19.479 1.00 77.12 278 CYS A N 1
ATOM 2213 C CA . CYS A 1 278 ? 42.128 2.510 -20.296 1.00 77.12 278 CYS A CA 1
ATOM 2214 C C . CYS A 1 278 ? 42.153 2.091 -21.778 1.00 77.12 278 CYS A C 1
ATOM 2216 O O . CYS A 1 278 ? 42.164 2.936 -22.671 1.00 77.12 278 CYS A O 1
ATOM 2218 N N . ARG A 1 279 ? 42.104 0.781 -22.060 1.00 79.94 279 ARG A N 1
ATOM 2219 C CA . ARG A 1 279 ? 42.009 0.264 -23.432 1.00 79.94 279 ARG A CA 1
ATOM 2220 C C . ARG A 1 279 ? 40.659 0.598 -24.069 1.00 79.94 279 ARG A C 1
ATOM 2222 O O . ARG A 1 279 ? 40.622 1.097 -25.188 1.00 79.94 279 ARG A O 1
ATOM 2229 N N . ILE A 1 280 ? 39.560 0.359 -23.357 1.00 81.44 280 ILE A N 1
ATOM 2230 C CA . ILE A 1 280 ? 38.205 0.599 -23.872 1.00 81.44 280 ILE A CA 1
ATOM 2231 C C . ILE A 1 280 ? 37.950 2.101 -24.069 1.00 81.44 280 ILE A C 1
ATOM 2233 O O . ILE A 1 280 ? 37.405 2.483 -25.097 1.00 81.44 280 ILE A O 1
ATOM 2237 N N . GLU A 1 281 ? 38.402 2.965 -23.160 1.00 8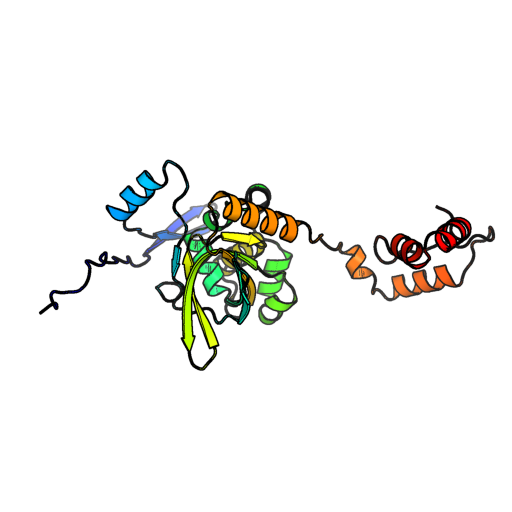1.56 281 GLU A N 1
ATOM 2238 C CA . GLU A 1 281 ? 38.291 4.427 -23.317 1.00 81.56 281 GLU A CA 1
ATOM 2239 C C . GLU A 1 281 ? 39.120 4.977 -24.494 1.00 81.56 281 GLU A C 1
ATOM 2241 O O . GLU A 1 281 ? 38.795 6.034 -25.026 1.00 81.56 281 GLU A O 1
ATOM 2246 N N . LYS A 1 282 ? 40.174 4.270 -24.931 1.00 78.38 282 LYS A N 1
ATOM 2247 C CA . LYS A 1 282 ? 40.930 4.606 -26.152 1.00 78.38 282 LYS A CA 1
ATOM 2248 C C . LYS A 1 282 ? 40.264 4.085 -27.426 1.00 78.38 282 LYS A C 1
ATOM 2250 O O . LYS A 1 282 ? 40.366 4.726 -28.467 1.00 78.38 282 LYS A O 1
ATOM 2255 N N . GLU A 1 283 ? 39.612 2.923 -27.359 1.00 79.00 283 GLU A N 1
ATOM 2256 C CA . GLU A 1 283 ? 38.917 2.320 -28.503 1.00 79.00 283 GLU A CA 1
ATOM 2257 C C . GLU A 1 283 ? 37.619 3.064 -28.863 1.00 79.00 283 GLU A C 1
ATOM 2259 O O . GLU A 1 283 ? 37.286 3.151 -30.046 1.00 79.00 283 GLU A O 1
ATOM 2264 N N . TYR A 1 284 ? 36.906 3.605 -27.867 1.00 80.12 284 TYR A N 1
ATOM 2265 C CA . TYR A 1 284 ? 35.654 4.348 -28.045 1.00 80.12 284 TYR A CA 1
ATOM 2266 C C . TYR A 1 284 ? 35.842 5.810 -27.591 1.00 80.12 284 TYR A C 1
ATOM 2268 O O . TYR A 1 284 ? 36.043 6.042 -26.398 1.00 80.12 284 TYR A O 1
ATOM 2276 N N . PRO A 1 285 ? 35.784 6.803 -28.499 1.00 65.62 285 PRO A N 1
ATOM 2277 C CA . PRO A 1 285 ? 35.885 8.214 -28.147 1.00 65.62 285 PRO A CA 1
ATOM 2278 C C . PRO A 1 285 ? 34.672 8.662 -27.314 1.00 65.62 285 PRO A C 1
ATOM 2280 O O . PRO A 1 285 ? 33.585 8.096 -27.446 1.00 65.62 285 PRO A O 1
ATOM 2283 N N . LYS A 1 286 ? 34.886 9.665 -26.452 1.00 59.84 286 LYS A N 1
ATOM 2284 C CA . LYS A 1 286 ? 33.838 10.306 -25.641 1.00 59.84 286 LYS A CA 1
ATOM 2285 C C . LYS A 1 286 ? 32.938 11.211 -26.470 1.00 59.84 286 LYS A C 1
ATOM 2287 O O . LYS A 1 286 ? 33.476 11.878 -27.383 1.00 59.84 286 LYS A O 1
#

Foldseek 3Di:
DDDPDDDDDPDDDADDKDKDWDWDDDPNDIDIDIDIDGDDDDDPVNVVQVVVCVPPDAKDKDFCCDPPNVDWWFWDFPDDDAWKTKIKTKDQLVNLLVCCVPCNCVQAVLQPCCSVVCPFADPVLLVCLQPPQLCSQVPDAAWEKEAADWDWDDDPNIITTRMGISIHTLPDSNNSRNSNVSVVVVRDRRNHMGMYMYMHTDPDDPVVSSVVSNVCSVVVPVPDDQDVQQVCLPPPVNVVVQVCLVVPAPPVRAGEHDDSHPCPVVVVLVVLPPVRNVVSCVRHDD

Sequence (286 aa):
MEKRGDEPKPKRIDFEDKSISTSFTKDNKTNRKEITVIKRLIDLNFLLNIVIAQGHREALEIDFEAHPFNNVIESIKAADEDNFESYLCVLPASVLHELYKRYSTRMLEKNVRSFLQFKGVNSGIKETIRKSPEKFIAYNNGLTITATGKEVIERNGKVYIKSLRDFQIVNGGQTTASIYFSGKEGLDISKVRVMAKINVAKNSTEEELDDLISNISTYSNAQNKVSKVDLRSRSSQLLKIKSLSESVVSPTGRKWFFERSKGEFNTKLRIAGSSGKCRIEKEYPK

Radius of gyration: 25.91 Å; chains: 1; bounding box: 72×50×79 Å